Protein AF-A0A1B8G1Q6-F1 (afdb_monomer_lite)

Foldseek 3Di:
DPPDFAFDAPDWDDLVQQLNGFDWFFQQAKIWTWTDDPQWIKIFIFGQDQFPQPCLPPVPDDVQADPDDLCVCVVVQVVCCVVPVGGDCPSRGGHPPRNGFGFGDDMDIGHHPDDDAAAADDDDDQCDDPNDRHDDGDNHHHDDDDQDFWDDQFALLCCDVVNVNDRGDPDDDPVPVCVVIVVVRCVPRVVVVPDDPVVVVVVVVVVVCVQLVLAADDDDQPPVCSVPHPVVSVVPFDPPDPTGRSNVRNVVSSLSNLCSRQFAPPHAQQFLSSGDDSGSQDDVSSGCPPPPRVVVSCPCCVVSVNVVSCVNVVSND

Secondary structure (DSSP, 8-state):
-PPPP----SSPPPTTSHHHHS--EE-SSEEEEEES-TTEEEEEEEE----TTSTTT-TT--TT--SS--GGGHHHHHHHHHHHS----GGG----TT-----EEEEEEEE--S-S-----------EETTEE-----TT-S----------SB-TT--STTTTT--BPTTS-SS-HHHHHHHHHHHHHHHHHTS-HHHHHHHHHHHHHHHHTT-------SS-GGGS-HHHHHHH--TTTT--HHHHHHHHHHHHHHHHHH--TTS---BTTBT--SSSS-GGGG---TTTHHHHTTTTTGGGT-GGGGHHHHTT-

Structure (mmCIF, N/CA/C/O backbone):
data_AF-A0A1B8G1Q6-F1
#
_entry.id   AF-A0A1B8G1Q6-F1
#
loop_
_atom_site.group_PDB
_atom_site.id
_atom_site.type_symbol
_atom_site.label_atom_id
_atom_site.label_alt_id
_atom_site.label_comp_id
_atom_site.label_asym_id
_atom_site.label_entity_id
_atom_site.label_seq_id
_atom_site.pdbx_PDB_ins_code
_atom_site.Cartn_x
_atom_site.Cartn_y
_atom_site.Cartn_z
_atom_site.occupancy
_atom_site.B_iso_or_equiv
_atom_site.auth_seq_id
_atom_site.auth_comp_id
_atom_site.auth_asym_id
_atom_site.auth_atom_id
_atom_site.pdbx_PDB_model_num
ATOM 1 N N . MET A 1 1 ? -17.102 -14.959 17.646 1.00 36.09 1 MET A N 1
ATOM 2 C CA . MET A 1 1 ? -16.167 -13.935 17.143 1.00 36.09 1 MET A CA 1
ATOM 3 C C . MET A 1 1 ? -15.138 -13.711 18.225 1.00 36.09 1 MET A C 1
ATOM 5 O O . MET A 1 1 ? -15.541 -13.427 19.348 1.00 36.09 1 MET A O 1
ATOM 9 N N . VAL A 1 2 ? -13.858 -13.889 17.906 1.00 40.97 2 VAL A N 1
ATOM 10 C CA . VAL A 1 2 ? -12.765 -13.349 18.728 1.00 40.97 2 VAL A CA 1
ATOM 11 C C . VAL A 1 2 ? -12.832 -11.819 18.615 1.00 40.97 2 VAL A C 1
ATOM 13 O O . VAL A 1 2 ? -13.293 -11.304 17.592 1.00 40.97 2 VAL A O 1
ATOM 16 N N . ALA A 1 3 ? -12.450 -11.082 19.657 1.00 55.81 3 ALA A N 1
ATOM 17 C CA . ALA A 1 3 ? -12.307 -9.633 19.539 1.00 55.81 3 ALA A CA 1
ATOM 18 C C . ALA A 1 3 ? -11.104 -9.329 18.633 1.00 55.81 3 ALA A C 1
ATOM 20 O O . ALA A 1 3 ? -10.025 -9.878 18.849 1.00 55.81 3 ALA A O 1
ATOM 21 N N . GLY A 1 4 ? -11.286 -8.491 17.611 1.00 62.81 4 GLY A N 1
ATOM 22 C CA . GLY A 1 4 ? -10.193 -8.138 16.706 1.00 62.81 4 GLY A CA 1
ATOM 23 C C . GLY A 1 4 ? -9.065 -7.435 17.462 1.00 62.81 4 GLY A C 1
ATOM 24 O O . GLY A 1 4 ? -9.314 -6.425 18.121 1.00 62.81 4 GLY A O 1
ATOM 25 N N . LYS A 1 5 ? -7.837 -7.961 17.355 1.00 79.69 5 LYS A N 1
ATOM 26 C CA . LYS A 1 5 ? -6.624 -7.244 17.774 1.00 79.69 5 LYS A CA 1
ATOM 27 C C . LYS A 1 5 ? -6.487 -5.973 16.938 1.00 79.69 5 LYS A C 1
ATOM 29 O O . LYS A 1 5 ? -6.862 -5.961 15.766 1.00 79.69 5 LYS A O 1
ATOM 34 N N . GLY A 1 6 ? -5.938 -4.914 17.520 1.00 87.00 6 GLY A N 1
ATOM 35 C CA . GLY A 1 6 ? -5.776 -3.664 16.792 1.00 87.00 6 GLY A CA 1
ATOM 36 C C . GLY A 1 6 ? -5.037 -2.584 17.561 1.00 87.00 6 GLY A C 1
ATOM 37 O O . GLY A 1 6 ? -4.903 -2.627 18.786 1.00 87.00 6 GLY A O 1
ATOM 38 N N . PHE A 1 7 ? -4.583 -1.597 16.797 1.00 92.62 7 PHE A N 1
ATOM 39 C CA . PHE A 1 7 ? -4.085 -0.327 17.299 1.00 92.62 7 PHE A CA 1
ATOM 40 C C . PHE A 1 7 ? -5.218 0.700 17.354 1.00 92.62 7 PHE A C 1
ATOM 42 O O . PHE A 1 7 ? -6.130 0.683 16.526 1.00 92.62 7 PHE A O 1
ATOM 49 N N . TRP A 1 8 ? -5.145 1.599 18.329 1.00 92.75 8 TRP A N 1
ATOM 50 C CA . TRP A 1 8 ? -6.070 2.714 18.487 1.00 92.75 8 TRP A CA 1
ATOM 51 C C . TRP A 1 8 ? -5.333 3.937 19.045 1.00 92.75 8 TRP A C 1
ATOM 53 O O . TRP A 1 8 ? -4.313 3.792 19.729 1.00 92.75 8 TRP A O 1
ATOM 63 N N . SER A 1 9 ? -5.890 5.117 18.766 1.00 91.06 9 SER A N 1
ATOM 64 C CA . SER A 1 9 ? -5.432 6.415 19.272 1.00 91.06 9 SER A CA 1
ATOM 65 C C . SER A 1 9 ? -6.592 7.169 19.918 1.00 91.06 9 SER A C 1
ATOM 67 O O . SER A 1 9 ? -7.729 7.096 19.447 1.00 91.06 9 SER A O 1
ATOM 69 N N . SER A 1 10 ? -6.311 7.919 20.982 1.00 90.12 10 SER A N 1
ATOM 70 C CA . SER A 1 10 ? -7.257 8.843 21.621 1.00 90.12 10 SER A CA 1
ATOM 71 C C . SER A 1 10 ? -7.324 10.197 20.908 1.00 90.12 10 SER A C 1
ATOM 73 O O . SER A 1 10 ? -8.288 10.948 21.080 1.00 90.12 10 SER A O 1
ATOM 75 N N . THR A 1 11 ? -6.312 10.505 20.091 1.00 88.25 11 THR A N 1
ATOM 76 C CA . THR A 1 11 ? -6.167 11.768 19.360 1.00 88.25 11 THR A CA 1
ATOM 77 C C . THR A 1 11 ? -6.138 11.553 17.838 1.00 88.25 11 THR A C 1
ATOM 79 O O . THR A 1 11 ? -5.688 10.501 17.380 1.00 88.25 11 THR A O 1
ATOM 82 N N . PRO A 1 12 ? -6.631 12.510 17.024 1.00 86.62 12 PRO A N 1
ATOM 83 C CA . PRO A 1 12 ? -6.588 12.396 15.568 1.00 86.62 12 PRO A CA 1
ATOM 84 C C . PRO A 1 12 ? -5.206 12.725 14.997 1.00 86.62 12 PRO A C 1
ATOM 86 O O . PRO A 1 12 ? -4.546 13.658 15.455 1.00 86.62 12 PRO A O 1
ATOM 89 N N . ALA A 1 13 ? -4.833 12.025 13.927 1.00 88.69 13 ALA A N 1
ATOM 90 C CA . ALA A 1 13 ? -3.592 12.244 13.191 1.00 88.69 13 ALA A CA 1
ATOM 91 C C . ALA A 1 13 ? -3.469 13.655 12.586 1.00 88.69 13 ALA A C 1
ATOM 93 O O . ALA A 1 13 ? -4.450 14.257 12.125 1.00 88.69 13 ALA A O 1
ATOM 94 N N . THR A 1 14 ? -2.235 14.153 12.543 1.00 83.38 14 THR A N 1
ATOM 95 C CA . THR A 1 14 ? -1.847 15.463 12.014 1.00 83.38 14 THR A CA 1
ATOM 96 C C . THR A 1 14 ? -1.357 15.383 10.565 1.00 83.38 14 THR A C 1
ATOM 98 O O . THR A 1 14 ? -0.890 14.350 10.091 1.00 83.38 14 THR A O 1
ATOM 101 N N . PHE A 1 15 ? -1.423 16.507 9.841 1.00 81.81 15 PHE A N 1
ATOM 102 C CA . PHE A 1 15 ? -0.945 16.601 8.452 1.00 81.81 15 PHE A CA 1
ATOM 103 C C . PHE A 1 15 ? 0.582 16.444 8.335 1.00 81.81 15 PHE A C 1
ATOM 105 O O . PHE A 1 15 ? 1.098 16.085 7.285 1.00 81.81 15 PHE A O 1
ATOM 112 N N . GLN A 1 16 ? 1.314 16.738 9.407 1.00 84.94 16 GLN A N 1
ATOM 113 C CA . GLN A 1 16 ? 2.772 16.733 9.444 1.00 84.94 16 GLN A CA 1
ATOM 114 C C . GLN A 1 16 ? 3.365 15.319 9.550 1.00 84.94 16 GLN A C 1
ATOM 116 O O . GLN A 1 16 ? 4.556 15.143 9.282 1.00 84.94 16 GLN A O 1
ATOM 121 N N . HIS A 1 17 ? 2.578 14.337 9.997 1.00 85.62 17 HIS A N 1
ATOM 122 C CA . HIS A 1 17 ? 3.054 13.023 10.440 1.00 85.62 17 HIS A CA 1
ATOM 123 C C . HIS A 1 17 ? 2.137 11.875 9.968 1.00 85.62 17 HIS A C 1
ATOM 125 O O . HIS A 1 17 ? 2.030 10.851 10.640 1.00 85.62 17 HIS A O 1
ATOM 131 N N . LEU A 1 18 ? 1.479 12.014 8.812 1.00 86.12 18 LEU A N 1
ATOM 132 C CA . LEU A 1 18 ? 0.395 11.121 8.369 1.00 86.12 18 LEU A CA 1
ATOM 133 C C . LEU A 1 18 ? 0.826 9.650 8.305 1.00 86.12 18 LEU A C 1
ATOM 135 O O . LEU A 1 18 ? 0.172 8.795 8.899 1.00 86.12 18 LEU A O 1
ATOM 139 N N . ILE A 1 19 ? 1.970 9.368 7.675 1.00 87.56 19 ILE A N 1
ATOM 140 C CA . ILE A 1 19 ? 2.569 8.020 7.582 1.00 87.56 19 ILE A CA 1
ATOM 141 C C . ILE A 1 19 ? 2.910 7.405 8.963 1.00 87.56 19 ILE A C 1
ATOM 143 O O . ILE A 1 19 ? 3.129 6.201 9.062 1.00 87.56 19 ILE A O 1
ATOM 147 N N . LYS A 1 20 ? 2.947 8.203 10.042 1.00 89.44 20 LYS A N 1
ATOM 148 C CA . LYS A 1 20 ? 3.228 7.754 11.422 1.00 89.44 20 LYS A CA 1
ATOM 149 C C . LYS A 1 20 ? 1.994 7.687 12.325 1.00 89.44 20 LYS A C 1
ATOM 151 O O . LYS A 1 20 ? 2.007 6.936 13.294 1.00 89.44 20 LYS A O 1
ATOM 156 N N . GLU A 1 21 ? 0.982 8.511 12.060 1.00 91.88 21 GLU A N 1
ATOM 157 C CA . GLU A 1 21 ? -0.160 8.731 12.961 1.00 91.88 21 GLU A CA 1
ATOM 158 C C . GLU A 1 21 ? -1.492 8.199 12.409 1.00 91.88 21 GLU A C 1
ATOM 160 O O . GLU A 1 21 ? -2.431 8.000 13.179 1.00 91.88 21 GLU A O 1
ATOM 165 N N . THR A 1 22 ? -1.606 7.977 11.095 1.00 91.81 22 THR A N 1
ATOM 166 C CA . THR A 1 22 ? -2.835 7.457 10.471 1.00 91.81 22 THR A CA 1
ATOM 167 C C . THR A 1 22 ? -2.878 5.931 10.462 1.00 91.81 22 THR A C 1
ATOM 169 O O . THR A 1 22 ? -1.847 5.260 10.440 1.00 91.81 22 THR A O 1
ATOM 172 N N . TYR A 1 23 ? -4.091 5.378 10.419 1.00 92.06 23 TYR A N 1
ATOM 173 C CA . TYR A 1 23 ? -4.308 3.958 10.154 1.00 92.06 23 TYR A CA 1
ATOM 174 C C . TYR A 1 23 ? -4.618 3.761 8.664 1.00 92.06 23 TYR A C 1
ATOM 176 O O . TYR A 1 23 ? -5.717 4.120 8.229 1.00 92.06 23 TYR A O 1
ATOM 184 N N . PRO A 1 24 ? -3.666 3.250 7.861 1.00 93.06 24 PRO A N 1
ATOM 185 C CA . PRO A 1 24 ? -3.877 3.051 6.436 1.00 93.06 24 PRO A CA 1
ATOM 186 C C . PRO A 1 24 ? -4.955 1.996 6.183 1.00 93.06 24 PRO A C 1
ATOM 188 O O . PRO A 1 24 ? -5.062 1.002 6.893 1.00 93.06 24 PRO A O 1
ATOM 191 N N . THR A 1 25 ? -5.735 2.194 5.127 1.00 93.06 25 THR A N 1
ATOM 192 C CA . THR A 1 25 ? -6.688 1.204 4.616 1.00 93.06 25 THR A CA 1
ATOM 193 C C . THR A 1 25 ? -6.612 1.147 3.091 1.00 93.06 25 THR A C 1
ATOM 195 O O . THR A 1 25 ? -6.082 2.061 2.453 1.00 93.06 25 THR A O 1
ATOM 198 N N . GLY A 1 26 ? -7.105 0.073 2.479 1.00 93.44 26 GLY A N 1
ATOM 199 C CA . GLY A 1 26 ? -7.063 -0.091 1.029 1.00 93.44 26 GLY A CA 1
ATOM 200 C C . GLY A 1 26 ? -7.703 -1.381 0.529 1.00 93.44 26 GLY A C 1
ATOM 201 O O . GLY A 1 26 ? -8.011 -2.287 1.306 1.00 93.44 26 GLY A O 1
ATOM 202 N N . ASN A 1 27 ? -7.900 -1.447 -0.788 1.00 92.38 27 ASN A N 1
ATOM 203 C CA . ASN A 1 27 ? -8.468 -2.594 -1.507 1.00 92.38 27 ASN A CA 1
ATOM 204 C C . ASN A 1 27 ? -7.528 -3.122 -2.609 1.00 92.38 27 ASN A C 1
ATOM 206 O O . ASN A 1 27 ? -7.978 -3.622 -3.639 1.00 92.38 27 ASN A O 1
ATOM 210 N N . GLY A 1 28 ? -6.220 -2.928 -2.441 1.00 90.50 28 GLY A N 1
ATOM 211 C CA . GLY A 1 28 ? -5.187 -3.233 -3.427 1.00 90.50 28 GLY A CA 1
ATOM 212 C C . GLY A 1 28 ? -5.099 -2.247 -4.597 1.00 90.50 28 GLY A C 1
ATOM 213 O O . GLY A 1 28 ? -4.002 -2.022 -5.097 1.00 90.50 28 GLY A O 1
ATOM 214 N N . ARG A 1 29 ? -6.200 -1.606 -5.020 1.00 87.00 29 ARG A N 1
ATOM 215 C CA . ARG A 1 29 ? -6.198 -0.577 -6.084 1.00 87.00 29 ARG A CA 1
ATOM 216 C C . ARG A 1 29 ? -6.125 0.847 -5.542 1.00 87.00 29 ARG A C 1
ATOM 218 O O . ARG A 1 29 ? -5.292 1.629 -6.003 1.00 87.00 29 ARG A O 1
ATOM 225 N N . LEU A 1 30 ? -6.999 1.155 -4.590 1.00 88.56 30 LEU A N 1
ATOM 226 C CA . LEU A 1 30 ? -7.072 2.413 -3.856 1.00 88.56 30 LEU A CA 1
ATOM 227 C C . LEU A 1 30 ? -6.510 2.213 -2.450 1.00 88.56 30 LEU A C 1
ATOM 229 O O . LEU A 1 30 ? -6.847 1.229 -1.784 1.00 88.56 30 LEU A O 1
ATOM 233 N N . GLY A 1 31 ? -5.702 3.168 -1.998 1.00 90.94 31 GLY A N 1
ATOM 234 C CA . GLY A 1 31 ? -5.351 3.354 -0.595 1.00 90.94 31 GLY A CA 1
ATOM 235 C C . GLY A 1 31 ? -6.003 4.620 -0.037 1.00 90.94 31 GLY A C 1
ATOM 236 O O . GLY A 1 31 ? -6.274 5.576 -0.770 1.00 90.94 31 GLY A O 1
ATOM 237 N N . ALA A 1 32 ? -6.256 4.630 1.269 1.00 90.38 32 ALA A N 1
ATOM 238 C CA . ALA A 1 32 ? -6.651 5.820 2.006 1.00 90.38 32 ALA A CA 1
ATOM 239 C C . ALA A 1 32 ? -5.917 5.914 3.352 1.00 90.38 32 ALA A C 1
ATOM 241 O O . ALA A 1 32 ? -5.701 4.902 4.020 1.00 90.38 32 ALA A O 1
ATOM 242 N N . MET A 1 33 ? -5.572 7.138 3.751 1.00 91.81 33 MET A N 1
ATOM 243 C CA . MET A 1 33 ? -5.109 7.492 5.098 1.00 91.81 33 MET A CA 1
ATOM 244 C C . MET A 1 33 ? -6.049 8.576 5.665 1.00 91.81 33 MET A C 1
ATOM 246 O O . MET A 1 33 ? -5.961 9.732 5.231 1.00 91.81 33 MET A O 1
ATOM 250 N N . PRO A 1 34 ? -6.991 8.224 6.562 1.00 87.50 34 PRO A N 1
ATOM 251 C CA . PRO A 1 34 ? -7.900 9.173 7.207 1.00 87.50 34 PRO A CA 1
ATOM 252 C C . PRO A 1 34 ? -7.200 9.935 8.343 1.00 87.50 34 PRO A C 1
ATOM 254 O O . PRO A 1 34 ? -6.410 9.354 9.090 1.00 87.50 34 PRO A O 1
ATOM 257 N N . PHE A 1 35 ? -7.473 11.235 8.474 1.00 84.94 35 PHE A N 1
ATOM 258 C CA . PHE A 1 35 ? -6.850 12.123 9.459 1.00 84.94 35 PHE A CA 1
ATOM 259 C C . PHE A 1 35 ? -7.701 13.368 9.768 1.00 84.94 35 PHE A C 1
ATOM 261 O O . PHE A 1 35 ? -8.629 13.733 9.043 1.00 84.94 35 PHE A O 1
ATOM 268 N N . GLY A 1 36 ? -7.321 14.093 10.824 1.00 73.38 36 GLY A N 1
ATOM 269 C CA . GLY A 1 36 ? -8.009 15.309 11.257 1.00 73.38 36 GLY A CA 1
ATOM 270 C C . GLY A 1 36 ? -9.183 15.064 12.220 1.00 73.38 36 GLY A C 1
ATOM 271 O O . GLY A 1 36 ? -9.578 13.928 12.470 1.00 73.38 36 GLY A O 1
ATOM 272 N N . PRO A 1 37 ? -9.710 16.129 12.849 1.00 74.94 37 PRO A N 1
ATOM 273 C CA . PRO A 1 37 ? -10.635 16.003 13.970 1.00 74.94 37 PRO A CA 1
ATOM 274 C C . PRO A 1 37 ? -12.090 15.746 13.536 1.00 74.94 37 PRO A C 1
ATOM 276 O O . PRO A 1 37 ? -12.492 16.148 12.439 1.00 74.94 37 PRO A O 1
ATOM 279 N N . PRO A 1 38 ? -12.930 15.173 14.424 1.00 69.12 38 PRO A N 1
ATOM 280 C CA . PRO A 1 38 ? -14.354 14.964 14.168 1.00 69.12 38 PRO A CA 1
ATOM 281 C C . PRO A 1 38 ? -15.066 16.225 13.655 1.00 69.12 38 PRO A C 1
ATOM 283 O O . PRO A 1 38 ? -15.065 17.269 14.305 1.00 69.12 38 PRO A O 1
ATOM 286 N N . GLY A 1 39 ? -15.696 16.115 12.482 1.00 65.25 39 GLY A N 1
ATOM 287 C CA . GLY A 1 39 ? -16.389 17.219 11.804 1.00 65.25 39 GLY A CA 1
ATOM 288 C C . GLY A 1 39 ? -15.531 18.037 10.828 1.00 65.25 39 GLY A C 1
ATOM 289 O O . GLY A 1 39 ? -16.091 18.844 10.088 1.00 65.25 39 GLY A O 1
ATOM 290 N N . ALA A 1 40 ? -14.217 17.805 10.771 1.00 71.81 40 ALA A N 1
ATOM 291 C CA . ALA A 1 40 ? -13.299 18.333 9.755 1.00 71.81 40 ALA A CA 1
ATOM 292 C C . ALA A 1 40 ? -12.338 17.229 9.262 1.00 71.81 40 ALA A C 1
ATOM 294 O O . ALA A 1 40 ? -11.125 17.427 9.165 1.00 71.81 40 ALA A O 1
ATOM 295 N N . GLU A 1 41 ? -12.926 16.065 8.981 1.00 78.44 41 GLU A N 1
ATOM 296 C CA . GLU A 1 41 ? -12.292 14.832 8.505 1.00 78.44 41 GLU A CA 1
ATOM 297 C C . GLU A 1 41 ? -11.623 15.037 7.139 1.00 78.44 41 GLU A C 1
ATOM 299 O O . GLU A 1 41 ? -12.153 15.744 6.272 1.00 78.44 41 GLU A O 1
ATOM 304 N N . LYS A 1 42 ? -10.470 14.403 6.918 1.00 78.31 42 LYS A N 1
ATOM 305 C CA . LYS A 1 42 ? -9.720 14.491 5.663 1.00 78.31 42 LYS A CA 1
ATOM 306 C C . LYS A 1 42 ? -9.081 13.155 5.332 1.00 78.31 42 LYS A C 1
ATOM 308 O O . LYS A 1 42 ? -8.475 12.537 6.193 1.00 78.31 42 LYS A O 1
ATOM 313 N N . TRP A 1 43 ? -9.173 12.714 4.082 1.00 76.19 43 TRP A N 1
ATOM 314 C CA . TRP A 1 43 ? -8.533 11.472 3.638 1.00 76.19 43 TRP A CA 1
ATOM 315 C C . TRP A 1 43 ? -7.501 11.800 2.563 1.00 76.19 43 TRP A C 1
ATOM 317 O O . TRP A 1 43 ? -7.849 12.390 1.536 1.00 76.19 43 TRP A O 1
ATOM 327 N N . PHE A 1 44 ? -6.251 11.385 2.770 1.00 78.62 44 PHE A N 1
ATOM 328 C CA . PHE A 1 44 ? -5.315 11.216 1.659 1.00 78.62 44 PHE A CA 1
ATOM 329 C C . PHE A 1 44 ? -5.750 9.990 0.871 1.00 78.62 44 PHE A C 1
ATOM 331 O O . PHE A 1 44 ? -5.870 8.910 1.445 1.00 78.62 44 PHE A O 1
ATOM 338 N N . LEU A 1 45 ? -5.994 10.161 -0.424 1.00 80.19 45 LEU A N 1
ATOM 339 C CA . LEU A 1 45 ? -6.349 9.098 -1.353 1.00 80.19 45 LEU A CA 1
ATOM 340 C C . LEU A 1 45 ? -5.168 8.828 -2.278 1.00 80.19 45 LEU A C 1
ATOM 342 O O . LEU A 1 45 ? -4.563 9.753 -2.829 1.00 80.19 45 LEU A O 1
ATOM 346 N N . THR A 1 46 ? -4.873 7.554 -2.489 1.00 77.25 46 THR A N 1
ATOM 347 C CA . THR A 1 46 ? -3.822 7.087 -3.391 1.00 77.25 46 THR A CA 1
ATOM 348 C C . THR A 1 46 ? -4.393 6.089 -4.384 1.00 77.25 46 THR A C 1
ATOM 350 O O . THR A 1 46 ? -5.185 5.215 -4.029 1.00 77.25 46 THR A O 1
ATOM 353 N N . LEU A 1 47 ? -3.976 6.208 -5.643 1.00 69.50 47 LEU A N 1
ATOM 354 C CA . LEU A 1 47 ? -4.302 5.248 -6.692 1.00 69.50 47 LEU A CA 1
ATOM 355 C C . LEU A 1 47 ? -3.060 4.432 -7.037 1.00 69.50 47 LEU A C 1
ATOM 357 O O . LEU A 1 47 ? -1.940 4.935 -7.038 1.00 69.50 47 LEU A O 1
ATOM 361 N N . THR A 1 48 ? -3.262 3.175 -7.407 1.00 61.44 48 THR A N 1
ATOM 362 C CA . THR A 1 48 ? -2.307 2.412 -8.215 1.00 61.44 48 THR A CA 1
ATOM 363 C C . THR A 1 48 ? -2.098 3.093 -9.578 1.00 61.44 48 THR A C 1
ATOM 365 O O . THR A 1 48 ? -2.822 2.822 -10.533 1.00 61.44 48 THR A O 1
ATOM 368 N N . ARG A 1 49 ? -1.119 4.003 -9.669 1.00 60.12 49 ARG A N 1
ATOM 369 C CA . ARG A 1 49 ? -0.732 4.696 -10.906 1.00 60.12 49 ARG A CA 1
ATOM 370 C C . ARG A 1 49 ? 0.748 4.460 -11.200 1.00 60.12 49 ARG A C 1
ATOM 372 O O . ARG A 1 49 ? 1.585 4.676 -10.325 1.00 60.12 49 ARG A O 1
ATOM 379 N N . TYR A 1 50 ? 1.073 4.060 -12.428 1.00 51.50 50 TYR A N 1
ATOM 380 C CA . TYR A 1 50 ? 2.448 4.145 -12.924 1.00 51.50 50 TYR A CA 1
ATOM 381 C C . TYR A 1 50 ? 2.885 5.619 -13.016 1.00 51.50 50 TYR A C 1
ATOM 383 O O . TYR A 1 50 ? 2.057 6.514 -13.204 1.00 51.50 50 TYR A O 1
ATOM 391 N N . GLY A 1 51 ? 4.184 5.881 -12.851 1.00 51.00 51 GLY A N 1
ATOM 392 C CA . GLY A 1 51 ? 4.706 7.240 -12.702 1.00 51.00 51 GLY A CA 1
ATOM 393 C C . GLY A 1 51 ? 4.394 8.159 -13.888 1.00 51.00 51 GLY A C 1
ATOM 394 O O . GLY A 1 51 ? 4.467 7.755 -15.047 1.00 51.00 51 GLY A O 1
ATOM 395 N N . THR A 1 52 ? 4.089 9.429 -13.601 1.00 48.00 52 THR A N 1
ATOM 396 C CA . THR A 1 52 ? 3.558 10.425 -14.559 1.00 48.00 52 THR A CA 1
ATOM 397 C C . THR A 1 52 ? 4.565 10.946 -15.600 1.00 48.00 52 THR A C 1
ATOM 399 O O . THR A 1 52 ? 4.511 12.118 -15.970 1.00 48.00 52 THR A O 1
ATOM 402 N N . LYS A 1 53 ? 5.529 10.120 -16.018 1.00 49.31 53 LYS A N 1
ATOM 403 C CA . LYS A 1 53 ? 6.582 10.459 -16.988 1.00 49.31 53 LYS A CA 1
ATOM 404 C C . LYS A 1 53 ? 6.954 9.331 -17.969 1.00 49.31 53 LYS A C 1
ATOM 406 O O . LYS A 1 53 ? 7.782 9.566 -18.840 1.00 49.31 53 LYS A O 1
ATOM 411 N N . LEU A 1 54 ? 6.331 8.149 -17.890 1.00 52.78 54 LEU A N 1
ATOM 412 C CA . LEU A 1 54 ? 6.547 7.059 -18.861 1.00 52.78 54 LEU A CA 1
ATOM 413 C C . LEU A 1 54 ? 6.092 7.442 -20.293 1.00 52.78 54 LEU A C 1
ATOM 415 O O . LEU A 1 54 ? 5.632 8.562 -20.523 1.00 52.78 54 LEU A O 1
ATOM 419 N N . ASN A 1 55 ? 6.153 6.494 -21.244 1.00 45.25 55 ASN A N 1
ATOM 420 C CA . ASN A 1 55 ? 5.860 6.652 -22.688 1.00 45.25 55 ASN A CA 1
ATOM 421 C C . ASN A 1 55 ? 4.610 7.488 -23.046 1.00 45.25 55 ASN A C 1
ATOM 423 O O . ASN A 1 55 ? 4.555 8.091 -24.115 1.00 45.25 55 ASN A O 1
ATOM 427 N N . ILE A 1 56 ? 3.619 7.567 -22.152 1.00 53.00 56 ILE A N 1
ATOM 428 C CA . ILE A 1 56 ? 2.418 8.406 -22.301 1.00 53.00 56 ILE A CA 1
ATOM 429 C C . ILE A 1 56 ? 2.763 9.904 -22.431 1.00 53.00 56 ILE A C 1
ATOM 431 O O . ILE A 1 56 ? 2.102 10.627 -23.173 1.00 53.00 56 ILE A O 1
ATOM 435 N N . CYS A 1 57 ? 3.795 10.375 -21.725 1.00 56.44 57 CYS A N 1
ATOM 436 C CA . CYS A 1 57 ? 4.240 11.772 -21.733 1.00 56.44 57 CYS A CA 1
ATOM 437 C C . CYS A 1 57 ? 5.431 12.021 -22.674 1.00 56.44 57 CYS A C 1
ATOM 439 O O . CYS A 1 57 ? 5.617 13.146 -23.135 1.00 56.44 57 CYS A O 1
ATOM 441 N N . HIS A 1 58 ? 6.221 10.987 -22.972 1.00 67.25 58 HIS A N 1
ATOM 442 C CA . HIS A 1 58 ? 7.433 11.074 -23.788 1.00 67.25 58 HIS A CA 1
ATOM 443 C C . HIS A 1 58 ? 7.448 9.942 -24.820 1.00 67.25 58 HIS A C 1
ATOM 445 O O . HIS A 1 58 ? 7.806 8.814 -24.495 1.00 67.25 58 HIS A O 1
ATOM 451 N N . LYS A 1 59 ? 7.068 10.246 -26.069 1.00 67.44 59 LYS A N 1
ATOM 452 C CA . LYS A 1 59 ? 6.937 9.249 -27.153 1.00 67.44 59 LYS A CA 1
ATOM 453 C C . LYS A 1 59 ? 8.236 8.503 -27.470 1.00 67.44 59 LYS A C 1
ATOM 455 O O . LYS A 1 59 ? 8.180 7.367 -27.923 1.00 67.44 59 LYS A O 1
ATOM 460 N N . ASP A 1 60 ? 9.371 9.144 -27.208 1.00 72.12 60 ASP A N 1
ATOM 461 C CA . ASP A 1 60 ? 10.716 8.635 -27.485 1.00 72.12 60 ASP A CA 1
ATOM 462 C C . ASP A 1 60 ? 11.396 8.036 -26.233 1.00 72.12 60 ASP A C 1
ATOM 464 O O . ASP A 1 60 ? 12.606 7.810 -26.231 1.00 72.12 60 ASP A O 1
ATOM 468 N N . TYR A 1 61 ? 10.655 7.812 -25.136 1.00 74.06 61 TYR A N 1
ATOM 469 C CA . TYR A 1 61 ? 11.198 7.157 -23.942 1.00 74.06 61 TYR A CA 1
ATOM 470 C C . TYR A 1 61 ? 11.380 5.649 -24.181 1.00 74.06 61 TYR A C 1
ATOM 472 O O . TYR A 1 61 ? 10.549 4.963 -24.770 1.00 74.06 61 TYR A O 1
ATOM 480 N N . THR A 1 62 ? 12.517 5.133 -23.724 1.00 75.31 62 THR A N 1
ATOM 481 C CA . THR A 1 62 ? 13.019 3.784 -24.030 1.00 75.31 62 THR A CA 1
ATOM 482 C C . THR A 1 62 ? 12.997 2.853 -22.813 1.00 75.31 62 THR A C 1
ATOM 484 O O . THR A 1 62 ? 13.664 1.819 -22.810 1.00 75.31 62 THR A O 1
ATOM 487 N N . GLY A 1 63 ? 12.316 3.236 -21.726 1.00 75.62 63 GLY A N 1
ATOM 488 C CA . GLY A 1 63 ? 12.531 2.626 -20.405 1.00 75.62 63 GLY A CA 1
ATOM 489 C C . GLY A 1 63 ? 13.897 2.982 -19.796 1.00 75.62 63 GLY A C 1
ATOM 490 O O . GLY A 1 63 ? 14.427 2.215 -18.998 1.00 75.62 63 GLY A O 1
ATOM 491 N N . GLY A 1 64 ? 14.494 4.093 -20.247 1.00 80.50 64 GLY A N 1
ATOM 492 C CA . GLY A 1 64 ? 15.857 4.532 -19.924 1.00 80.50 64 GLY A CA 1
ATOM 493 C C . GLY A 1 64 ? 16.968 3.812 -20.700 1.00 80.50 64 GLY A C 1
ATOM 494 O O . GLY A 1 64 ? 18.136 4.185 -20.581 1.00 80.50 64 GLY A O 1
ATOM 495 N N . ASN A 1 65 ? 16.631 2.816 -21.531 1.00 82.38 65 ASN A N 1
ATOM 496 C CA . ASN A 1 65 ? 17.609 2.076 -22.328 1.00 82.38 65 ASN A CA 1
ATOM 497 C C . ASN A 1 65 ? 18.371 2.984 -23.322 1.00 82.38 65 ASN A C 1
ATOM 499 O O . ASN A 1 65 ? 17.766 3.884 -23.917 1.00 82.38 65 ASN A O 1
ATOM 503 N N . PRO A 1 66 ? 19.669 2.724 -23.564 1.00 84.69 66 PRO A N 1
ATOM 504 C CA . PRO A 1 66 ? 20.433 3.356 -24.639 1.00 84.69 66 PRO A CA 1
ATOM 505 C C . PRO A 1 66 ? 19.792 3.183 -26.025 1.00 84.69 66 PRO A C 1
ATOM 507 O O . PRO A 1 66 ? 19.135 2.182 -26.304 1.00 84.69 66 PRO A O 1
ATOM 510 N N . THR A 1 67 ? 20.041 4.134 -26.928 1.00 85.56 67 THR A N 1
ATOM 511 C CA . THR A 1 67 ? 19.525 4.118 -28.311 1.00 85.56 67 THR A CA 1
ATOM 512 C C . THR A 1 67 ? 20.295 3.188 -29.259 1.00 85.56 67 THR A C 1
ATOM 514 O O . THR A 1 67 ? 19.873 2.989 -30.398 1.00 85.56 67 THR A O 1
ATOM 517 N N . SER A 1 68 ? 21.401 2.593 -28.806 1.00 89.94 68 SER A N 1
ATOM 518 C CA . SER A 1 68 ? 22.192 1.591 -29.528 1.00 89.94 68 SER A CA 1
ATOM 519 C C . SER A 1 68 ? 22.706 0.499 -28.573 1.00 89.94 68 SER A C 1
ATOM 521 O O . SER A 1 68 ? 22.866 0.761 -27.379 1.00 89.94 68 SER A O 1
ATOM 523 N N . PRO A 1 69 ? 22.986 -0.730 -29.052 1.00 91.75 69 PRO A N 1
ATOM 524 C CA . PRO A 1 69 ? 23.536 -1.791 -28.206 1.00 91.75 69 PRO A CA 1
ATOM 525 C C . PRO A 1 69 ? 24.930 -1.436 -27.668 1.00 91.75 69 PRO A C 1
ATOM 527 O O . PRO A 1 69 ? 25.844 -1.173 -28.443 1.00 91.75 69 PRO A O 1
ATOM 530 N N . LEU A 1 70 ? 25.109 -1.479 -26.342 1.00 94.00 70 LEU A N 1
ATOM 531 C CA . LEU A 1 70 ? 26.381 -1.154 -25.666 1.00 94.00 70 LEU A CA 1
ATOM 532 C C . LEU A 1 70 ? 27.181 -2.409 -25.248 1.00 94.00 70 LEU A C 1
ATOM 534 O O . LEU A 1 70 ? 28.122 -2.349 -24.457 1.00 94.00 70 LEU A O 1
ATOM 538 N N . ASN A 1 71 ? 26.813 -3.584 -25.772 1.00 94.50 71 ASN A N 1
ATOM 539 C CA . ASN A 1 71 ? 27.425 -4.864 -25.402 1.00 94.50 71 ASN A CA 1
ATOM 540 C C . ASN A 1 71 ? 28.888 -5.014 -25.863 1.00 94.50 71 ASN A C 1
ATOM 542 O O . ASN A 1 71 ? 29.573 -5.923 -25.393 1.00 94.50 71 ASN A O 1
ATOM 546 N N . GLU A 1 72 ? 29.371 -4.144 -26.756 1.00 96.44 72 GLU A N 1
ATOM 547 C CA . GLU A 1 72 ? 30.766 -4.116 -27.213 1.00 96.44 72 GLU A CA 1
ATOM 548 C C . GLU A 1 72 ? 31.768 -3.752 -26.105 1.00 96.44 72 GLU A C 1
ATOM 550 O O . GLU A 1 72 ? 32.916 -4.188 -26.160 1.00 96.44 72 GLU A O 1
ATOM 555 N N . TYR A 1 73 ? 31.344 -3.035 -25.056 1.00 96.31 73 TYR A N 1
ATOM 556 C CA . TYR A 1 73 ? 32.224 -2.660 -23.941 1.00 96.31 73 TYR A CA 1
ATOM 557 C C . TYR A 1 73 ? 32.407 -3.787 -22.912 1.00 96.31 73 TYR A C 1
ATOM 559 O O . TYR A 1 73 ? 33.401 -3.809 -22.182 1.00 96.31 73 TYR A O 1
ATOM 567 N N . LEU A 1 74 ? 31.489 -4.762 -22.865 1.00 96.56 74 LEU A N 1
ATOM 568 C CA . LEU A 1 74 ? 31.485 -5.829 -21.854 1.00 96.56 74 LEU A CA 1
ATOM 569 C C . LEU A 1 74 ? 32.792 -6.647 -21.766 1.00 96.56 74 LEU A C 1
ATOM 571 O O . LEU A 1 74 ? 33.175 -6.963 -20.638 1.00 96.56 74 LEU A O 1
ATOM 575 N N . PRO A 1 75 ? 33.499 -6.997 -22.863 1.00 97.44 75 PRO A N 1
ATOM 576 C CA . PRO A 1 75 ? 34.790 -7.682 -22.780 1.00 97.44 75 PRO A CA 1
ATOM 577 C C . PRO A 1 75 ? 35.849 -6.845 -22.049 1.00 97.44 75 PRO A C 1
ATOM 579 O O . PRO A 1 75 ? 36.383 -7.299 -21.044 1.00 97.44 75 PRO A O 1
ATOM 582 N N . GLY A 1 76 ? 36.074 -5.592 -22.462 1.00 96.88 76 GLY A N 1
ATOM 583 C CA . GLY A 1 76 ? 37.091 -4.724 -21.851 1.00 96.88 76 GLY A CA 1
ATOM 584 C C . GLY A 1 76 ? 36.802 -4.373 -20.386 1.00 96.88 76 GLY A C 1
ATOM 585 O O . GLY A 1 76 ? 37.723 -4.260 -19.574 1.00 96.88 76 GLY A O 1
ATOM 586 N N . ILE A 1 77 ? 35.520 -4.266 -20.017 1.00 97.25 77 ILE A N 1
ATOM 587 C CA . ILE A 1 77 ? 35.091 -4.088 -18.622 1.00 97.25 77 ILE A CA 1
ATOM 588 C C . ILE A 1 77 ? 35.441 -5.334 -17.794 1.00 97.25 77 ILE A C 1
ATOM 590 O O . ILE A 1 77 ? 36.032 -5.210 -16.719 1.00 97.25 77 ILE A O 1
ATOM 594 N N . ARG A 1 78 ? 35.145 -6.538 -18.306 1.00 97.88 78 ARG A N 1
ATOM 595 C CA . ARG A 1 78 ? 35.493 -7.816 -17.658 1.00 97.88 78 ARG A CA 1
ATOM 596 C C . ARG A 1 78 ? 37.005 -7.997 -17.530 1.00 97.88 78 ARG A C 1
ATOM 598 O O . ARG A 1 78 ? 37.470 -8.333 -16.445 1.00 97.88 78 ARG A O 1
ATOM 605 N N . ASP A 1 79 ? 37.769 -7.698 -18.577 1.00 97.81 79 ASP A N 1
ATOM 606 C CA . ASP A 1 79 ? 39.234 -7.765 -18.553 1.00 97.81 79 ASP A CA 1
ATOM 607 C C . ASP A 1 79 ? 39.824 -6.822 -17.496 1.00 97.81 79 ASP A C 1
ATOM 609 O O . ASP A 1 79 ? 40.716 -7.217 -16.744 1.00 97.81 79 ASP A O 1
ATOM 613 N N . SER A 1 80 ? 39.288 -5.600 -17.356 1.00 97.31 80 SER A N 1
ATOM 614 C CA . SER A 1 80 ? 39.696 -4.692 -16.275 1.00 97.31 80 SER A CA 1
ATOM 615 C C . SER A 1 80 ? 39.380 -5.268 -14.891 1.00 97.31 80 SER A C 1
ATOM 617 O O . SER A 1 80 ? 40.238 -5.206 -14.010 1.00 97.31 80 SER A O 1
ATOM 619 N N . ILE A 1 81 ? 38.197 -5.864 -14.698 1.00 97.75 81 ILE A N 1
ATOM 620 C CA . ILE A 1 81 ? 37.815 -6.498 -13.425 1.00 97.75 81 ILE A CA 1
ATOM 621 C C . ILE A 1 81 ? 38.771 -7.650 -13.089 1.00 97.75 81 ILE A C 1
ATOM 623 O O . ILE A 1 81 ? 39.288 -7.695 -11.974 1.00 97.75 81 ILE A O 1
ATOM 627 N N . PHE A 1 82 ? 39.078 -8.534 -14.042 1.00 97.88 82 PHE A N 1
ATOM 628 C CA . PHE A 1 82 ? 39.991 -9.658 -13.814 1.00 97.88 82 PHE A CA 1
ATOM 629 C C . PHE A 1 82 ? 41.449 -9.227 -13.583 1.00 97.88 82 PHE A C 1
ATOM 631 O O . PHE A 1 82 ? 42.154 -9.876 -12.815 1.00 97.88 82 PHE A O 1
ATOM 638 N N . GLN A 1 83 ? 41.907 -8.132 -14.200 1.00 97.56 83 GLN A N 1
ATOM 639 C CA . GLN A 1 83 ? 43.283 -7.637 -14.046 1.00 97.56 83 GLN A CA 1
ATOM 640 C C . GLN A 1 83 ? 43.492 -6.731 -12.821 1.00 97.56 83 GLN A C 1
ATOM 642 O O . GLN A 1 83 ? 44.606 -6.658 -12.307 1.00 97.56 83 GLN A O 1
ATOM 647 N N . LYS A 1 84 ? 42.460 -5.998 -12.380 1.00 97.31 84 LYS A N 1
ATOM 648 C CA . LYS A 1 84 ? 42.583 -4.905 -11.388 1.00 97.31 84 LYS A CA 1
ATOM 649 C C . LYS A 1 84 ? 41.647 -5.041 -10.184 1.00 97.31 84 LYS A C 1
ATOM 651 O O . LYS A 1 84 ? 41.664 -4.179 -9.311 1.00 97.31 84 LYS A O 1
ATOM 656 N N . GLY A 1 85 ? 40.782 -6.055 -10.160 1.00 96.88 85 GLY A N 1
ATOM 657 C CA . GLY A 1 85 ? 39.707 -6.197 -9.172 1.00 96.88 85 GLY A CA 1
ATOM 658 C C . GLY A 1 85 ? 38.552 -5.199 -9.340 1.00 96.88 85 GLY A C 1
ATOM 659 O O . GLY A 1 85 ? 37.645 -5.183 -8.515 1.00 96.88 85 GLY A O 1
ATOM 660 N N . THR A 1 86 ? 38.571 -4.354 -10.379 1.00 95.62 86 THR A N 1
ATOM 661 C CA . THR A 1 86 ? 37.552 -3.323 -10.623 1.00 95.62 86 THR A CA 1
ATOM 662 C C . THR A 1 86 ? 37.463 -2.924 -12.101 1.00 95.62 86 THR A C 1
ATOM 664 O O . THR A 1 86 ? 38.433 -3.026 -12.863 1.00 95.62 86 THR A O 1
ATOM 667 N N . GLY A 1 87 ? 36.290 -2.452 -12.517 1.00 92.94 87 GLY A N 1
ATOM 668 C CA . GLY A 1 87 ? 36.007 -1.973 -13.866 1.00 92.94 87 GLY A CA 1
ATOM 669 C C . GLY A 1 87 ? 35.115 -0.738 -13.824 1.00 92.94 87 GLY A C 1
ATOM 670 O O . GLY A 1 87 ? 34.334 -0.565 -12.891 1.00 92.94 87 GLY A O 1
ATOM 671 N N . ASN A 1 88 ? 35.239 0.114 -14.839 1.00 94.31 88 ASN A N 1
ATOM 672 C CA . ASN A 1 88 ? 34.284 1.192 -15.063 1.00 94.31 88 ASN A CA 1
ATOM 673 C C . ASN A 1 88 ? 33.071 0.638 -15.837 1.00 94.31 88 ASN A C 1
ATOM 675 O O . ASN A 1 88 ? 33.243 -0.232 -16.687 1.00 94.31 88 ASN A O 1
ATOM 679 N N . VAL A 1 89 ? 31.868 1.123 -15.530 1.00 93.56 89 VAL A N 1
ATOM 680 C CA . VAL A 1 89 ? 30.610 0.773 -16.207 1.00 93.56 89 VAL A CA 1
ATOM 681 C C . VAL A 1 89 ? 29.892 1.988 -16.803 1.00 93.56 89 VAL A C 1
ATOM 683 O O . VAL A 1 89 ? 28.791 1.818 -17.313 1.00 93.56 89 VAL A O 1
ATOM 686 N N . ASP A 1 90 ? 30.497 3.184 -16.792 1.00 92.88 90 ASP A N 1
ATOM 687 C CA . ASP A 1 90 ? 29.924 4.421 -17.355 1.00 92.88 90 ASP A CA 1
ATOM 688 C C . ASP A 1 90 ? 29.390 4.220 -18.786 1.00 92.88 90 ASP A C 1
ATOM 690 O O . ASP A 1 90 ? 28.310 4.696 -19.125 1.00 92.88 90 ASP A O 1
ATOM 694 N N . GLN A 1 91 ? 30.100 3.439 -19.612 1.00 91.19 91 GLN A N 1
ATOM 695 C CA . GLN A 1 91 ? 29.714 3.111 -20.992 1.00 91.19 91 GLN A CA 1
ATOM 696 C C . GLN A 1 91 ? 28.530 2.130 -21.109 1.00 91.19 91 GLN A C 1
ATOM 698 O O . GLN A 1 91 ? 28.201 1.707 -22.213 1.00 91.19 91 GLN A O 1
ATOM 703 N N . LEU A 1 92 ? 27.911 1.723 -19.999 1.00 91.44 92 LEU A N 1
ATOM 704 C CA . LEU A 1 92 ? 26.704 0.890 -19.952 1.00 91.44 92 LEU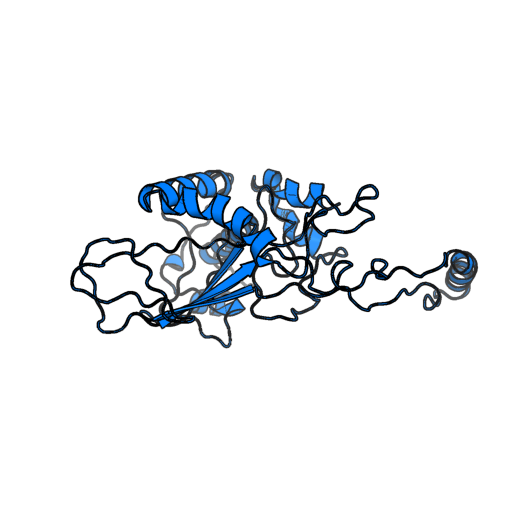 A CA 1
ATOM 705 C C . LEU A 1 92 ? 25.498 1.642 -19.361 1.00 91.44 92 LEU A C 1
ATOM 707 O O . LEU A 1 92 ? 24.395 1.094 -19.343 1.00 91.44 92 LEU A O 1
ATOM 711 N N . ILE A 1 93 ? 25.692 2.861 -18.846 1.00 87.56 93 ILE A N 1
ATOM 712 C CA . ILE A 1 93 ? 24.648 3.621 -18.151 1.00 87.56 93 ILE A CA 1
ATOM 713 C C . ILE A 1 93 ? 23.705 4.263 -19.182 1.00 87.56 93 ILE A C 1
ATOM 715 O O . ILE A 1 93 ? 24.132 4.994 -20.073 1.00 87.56 93 ILE A O 1
ATOM 719 N N . GLY A 1 94 ? 22.409 3.962 -19.060 1.00 85.19 94 GLY A N 1
ATOM 720 C CA . GLY A 1 94 ? 21.336 4.579 -19.847 1.00 85.19 94 GLY A CA 1
ATOM 721 C C . GLY A 1 94 ? 20.947 5.976 -19.344 1.00 85.19 94 GLY A C 1
ATOM 722 O O . GLY A 1 94 ? 21.620 6.557 -18.495 1.00 85.19 94 GLY A O 1
ATOM 723 N N . ASN A 1 95 ? 19.834 6.526 -19.836 1.00 82.62 95 ASN A N 1
ATOM 724 C CA . ASN A 1 95 ? 19.331 7.804 -19.325 1.00 82.62 95 ASN A CA 1
ATOM 725 C C . ASN A 1 95 ? 18.371 7.582 -18.142 1.00 82.62 95 ASN A C 1
ATOM 727 O O . ASN A 1 95 ? 17.357 6.910 -18.300 1.00 82.62 95 ASN A O 1
ATOM 731 N N . GLY A 1 96 ? 18.670 8.191 -16.989 1.00 76.19 96 GLY A N 1
ATOM 732 C CA . GLY A 1 96 ? 17.834 8.194 -15.779 1.00 76.19 96 GLY A CA 1
ATOM 733 C C . GLY A 1 96 ? 16.618 9.134 -15.814 1.00 76.19 96 GLY A C 1
ATOM 734 O O . GLY A 1 96 ? 15.864 9.192 -14.842 1.00 76.19 96 GLY A O 1
ATOM 735 N N . ASP A 1 97 ? 16.412 9.886 -16.898 1.00 79.94 97 ASP A N 1
ATOM 736 C CA . ASP A 1 97 ? 15.224 10.722 -17.078 1.00 79.94 97 ASP A CA 1
ATOM 737 C C . ASP A 1 97 ? 13.919 9.903 -17.105 1.00 79.94 97 ASP A C 1
ATOM 739 O O . ASP A 1 97 ? 13.866 8.749 -17.517 1.00 79.94 97 ASP A O 1
ATOM 743 N N . ASN A 1 98 ? 12.814 10.561 -16.747 1.00 75.19 98 ASN A N 1
ATOM 744 C CA . ASN A 1 98 ? 11.440 10.143 -17.061 1.00 75.19 98 ASN A CA 1
ATOM 745 C C . ASN A 1 98 ? 10.904 8.820 -16.461 1.00 75.19 98 ASN A C 1
ATOM 747 O O . ASN A 1 98 ? 9.731 8.509 -16.662 1.00 75.19 98 ASN A O 1
ATOM 751 N N . TYR A 1 99 ? 11.650 8.129 -15.592 1.00 73.12 99 TYR A N 1
ATOM 752 C CA . TYR A 1 99 ? 11.138 6.987 -14.804 1.00 73.12 99 TYR A CA 1
ATOM 753 C C . TYR A 1 99 ? 9.886 7.310 -13.957 1.00 73.12 99 TYR A C 1
ATOM 755 O O . TYR A 1 99 ? 9.037 6.449 -13.728 1.00 73.12 99 TYR A O 1
ATOM 763 N N . GLY A 1 100 ? 9.733 8.566 -13.522 1.00 79.69 100 GLY A N 1
ATOM 764 C CA . GLY A 1 100 ? 8.580 9.031 -12.745 1.00 79.69 100 GLY A CA 1
ATOM 765 C C . GLY A 1 100 ? 8.631 8.653 -11.257 1.00 79.69 100 GLY A C 1
ATOM 766 O O . GLY A 1 100 ? 9.673 8.278 -10.728 1.00 79.69 100 GLY A O 1
ATOM 767 N N . SER A 1 101 ? 7.495 8.809 -10.572 1.00 81.62 101 SER A N 1
ATOM 768 C CA . SER A 1 101 ? 7.294 8.478 -9.152 1.00 81.62 101 SER A CA 1
ATOM 769 C C . SER A 1 101 ? 5.870 7.978 -8.943 1.00 81.62 101 SER A C 1
ATOM 771 O O . SER A 1 101 ? 4.960 8.442 -9.630 1.00 81.62 101 SER A O 1
ATOM 773 N N . TYR A 1 102 ? 5.665 7.097 -7.966 1.00 84.62 102 TYR A N 1
ATOM 774 C CA . TYR A 1 102 ? 4.357 6.872 -7.355 1.00 84.62 102 TYR A CA 1
ATOM 775 C C . TYR A 1 102 ? 3.908 8.139 -6.606 1.00 84.62 102 TYR A C 1
ATOM 777 O O . TYR A 1 102 ? 4.753 8.897 -6.117 1.00 84.62 102 TYR A O 1
ATOM 785 N N . GLN A 1 103 ? 2.600 8.412 -6.553 1.00 80.38 103 GLN A N 1
ATOM 786 C CA . GLN A 1 103 ? 2.066 9.710 -6.115 1.00 80.38 103 GLN A CA 1
ATOM 787 C C . GLN A 1 103 ? 0.788 9.572 -5.283 1.00 80.38 103 GLN A C 1
ATOM 789 O O . GLN A 1 103 ? -0.031 8.683 -5.519 1.00 80.38 103 GLN A O 1
ATOM 794 N N . VAL A 1 104 ? 0.580 10.522 -4.367 1.00 81.31 104 VAL A N 1
ATOM 795 C CA . VAL A 1 104 ? -0.758 10.872 -3.870 1.00 81.31 104 VAL A CA 1
ATOM 796 C C . VAL A 1 104 ? -1.683 11.201 -5.050 1.00 81.31 104 VAL A C 1
ATOM 798 O O . VAL A 1 104 ? -1.276 11.889 -5.987 1.00 81.31 104 VAL A O 1
ATOM 801 N N . PHE A 1 105 ? -2.923 10.709 -5.017 1.00 78.38 105 PHE A N 1
ATOM 802 C CA . PHE A 1 105 ? -3.925 10.998 -6.046 1.00 78.38 105 PHE A CA 1
ATOM 803 C C . PHE A 1 105 ? -4.711 12.271 -5.711 1.00 78.38 105 PHE A C 1
ATOM 805 O O . PHE A 1 105 ? -4.756 13.201 -6.514 1.00 78.38 105 PHE A O 1
ATOM 812 N N . ALA A 1 106 ? -5.317 12.328 -4.522 1.00 75.56 106 ALA A N 1
ATOM 813 C CA . ALA A 1 106 ? -6.168 13.442 -4.116 1.00 75.56 106 ALA A CA 1
ATOM 814 C C . ALA A 1 106 ? -6.293 13.548 -2.592 1.00 75.56 106 ALA A C 1
ATOM 816 O O . ALA A 1 106 ? -6.161 12.558 -1.878 1.00 75.56 106 ALA A O 1
ATOM 817 N N . ASN A 1 107 ? -6.655 14.737 -2.109 1.00 74.38 107 ASN A N 1
ATOM 818 C CA . ASN A 1 107 ? -7.071 14.946 -0.724 1.00 74.38 107 ASN A CA 1
ATOM 819 C C . ASN A 1 107 ? -8.583 15.180 -0.686 1.00 74.38 107 ASN A C 1
ATOM 821 O O . ASN A 1 107 ? -9.063 16.219 -1.140 1.00 74.38 107 ASN A O 1
ATOM 825 N N . LEU A 1 108 ? -9.334 14.243 -0.109 1.00 75.56 108 LEU A N 1
ATOM 826 C CA . LEU A 1 108 ? -10.727 14.479 0.260 1.00 75.56 108 LEU A CA 1
ATOM 827 C C . LEU A 1 108 ? -10.766 15.293 1.562 1.00 75.56 108 LEU A C 1
ATOM 829 O O . LEU A 1 108 ? -9.967 15.074 2.470 1.00 75.56 108 LEU A O 1
ATOM 833 N N . SER A 1 109 ? -11.704 16.230 1.677 1.00 72.62 109 SER A N 1
ATOM 834 C CA . SER A 1 109 ? -11.999 16.944 2.924 1.00 72.62 109 SER A CA 1
ATOM 835 C C . SER A 1 109 ? -13.508 17.004 3.130 1.00 72.62 109 SER A C 1
ATOM 837 O O . SER A 1 109 ? -14.238 17.403 2.224 1.00 72.62 109 SER A O 1
ATOM 839 N N . VAL A 1 110 ? -13.974 16.614 4.316 1.00 70.44 110 VAL A N 1
ATOM 840 C CA . VAL A 1 110 ? -15.391 16.568 4.689 1.00 70.44 110 VAL A CA 1
ATOM 841 C C . VAL A 1 110 ? -15.608 17.449 5.915 1.00 70.44 110 VAL A C 1
ATOM 843 O O . VAL A 1 110 ? -15.198 17.118 7.026 1.00 70.44 110 VAL A O 1
ATOM 846 N N . VAL A 1 111 ? -16.275 18.585 5.707 1.00 64.81 111 VAL A N 1
ATOM 847 C CA . VAL A 1 111 ? -16.598 19.550 6.767 1.00 64.81 111 VAL A CA 1
ATOM 848 C C . VAL A 1 111 ? -18.080 19.445 7.115 1.00 64.81 111 VAL A C 1
ATOM 850 O O . VAL A 1 111 ? -18.940 19.647 6.260 1.00 64.81 111 VAL A O 1
ATOM 853 N N . ILE A 1 112 ? -18.382 19.141 8.378 1.00 64.31 112 ILE A N 1
ATOM 854 C CA . ILE A 1 112 ? -19.748 18.976 8.889 1.00 64.31 112 ILE A CA 1
ATOM 855 C C . ILE A 1 112 ? -20.086 20.182 9.769 1.00 64.31 112 ILE A C 1
ATOM 857 O O . ILE A 1 112 ? -19.846 20.196 10.977 1.00 64.31 112 ILE A O 1
ATOM 861 N N . ASN A 1 113 ? -20.638 21.222 9.148 1.00 53.66 113 ASN A N 1
ATOM 862 C CA . ASN A 1 113 ? -21.002 22.450 9.847 1.00 53.66 113 ASN A CA 1
ATOM 863 C C . ASN A 1 113 ? -22.172 22.227 10.822 1.00 53.66 113 ASN A C 1
ATOM 865 O O . ASN A 1 113 ? -23.203 21.675 10.452 1.00 53.66 113 ASN A O 1
ATOM 869 N N . GLY A 1 114 ? -22.059 22.760 12.043 1.00 48.69 114 GLY A N 1
ATOM 870 C CA . GLY A 1 114 ? -23.227 23.182 12.825 1.00 48.69 114 GLY A CA 1
ATOM 871 C C . GLY A 1 114 ? -23.468 22.509 14.179 1.00 48.69 114 GLY A C 1
ATOM 872 O O . GLY A 1 114 ? -23.968 23.202 15.066 1.00 48.69 114 GLY A O 1
ATOM 873 N N . LYS A 1 115 ? -23.128 21.224 14.400 1.00 39.50 115 LYS A N 1
ATOM 874 C CA . LYS A 1 115 ? -23.136 20.634 15.762 1.00 39.50 115 LYS A CA 1
ATOM 875 C C . LYS A 1 115 ? -22.481 19.257 15.913 1.00 39.50 115 LYS A C 1
ATOM 877 O O . LYS A 1 115 ? -22.328 18.498 14.968 1.00 39.50 115 LYS A O 1
ATOM 882 N N . SER A 1 116 ? -22.191 18.929 17.170 1.00 31.70 116 SER A N 1
ATOM 883 C CA . SER A 1 116 ? -21.502 17.731 17.659 1.00 31.70 116 SER A CA 1
ATOM 884 C C . SER A 1 116 ? -22.369 16.465 17.837 1.00 31.70 116 SER A C 1
ATOM 886 O O . SER A 1 116 ? -21.933 15.545 18.520 1.00 31.70 116 SER A O 1
ATOM 888 N N . MET A 1 117 ? -23.581 16.375 17.260 1.00 32.00 117 MET A N 1
ATOM 889 C CA . MET A 1 117 ? -24.356 15.114 17.188 1.00 32.00 117 MET A CA 1
ATOM 890 C C . MET A 1 117 ? -25.477 15.121 16.123 1.00 32.00 117 MET A C 1
ATOM 892 O O . MET A 1 117 ? -25.892 16.170 15.639 1.00 32.00 117 MET A O 1
ATOM 896 N N . LEU A 1 118 ? -25.970 13.921 15.781 1.00 30.78 118 LEU A N 1
ATOM 897 C CA . LEU A 1 118 ? -26.723 13.564 14.558 1.00 30.78 118 LEU A CA 1
ATOM 898 C C . LEU A 1 118 ? -28.211 13.166 14.818 1.00 30.78 118 LEU A C 1
ATOM 900 O O . LEU A 1 118 ? -28.508 12.729 15.926 1.00 30.78 118 LEU A O 1
ATOM 904 N N . HIS A 1 119 ? -29.119 13.188 13.813 1.00 28.22 119 HIS A N 1
ATOM 905 C CA . HIS A 1 119 ? -30.455 12.489 13.700 1.00 28.22 119 HIS A CA 1
ATOM 906 C C . HIS A 1 119 ? -30.723 12.071 12.210 1.00 28.22 119 HIS A C 1
ATOM 908 O O . HIS A 1 119 ? -29.826 12.365 11.455 1.00 28.22 119 HIS A O 1
ATOM 914 N N . ARG A 1 120 ? -31.740 11.279 11.739 1.00 29.70 120 ARG A N 1
ATOM 915 C CA . ARG A 1 120 ? -31.677 10.484 10.433 1.00 29.70 120 ARG A CA 1
ATOM 916 C C . ARG A 1 120 ? -32.765 10.705 9.332 1.00 29.70 120 ARG A C 1
ATOM 918 O O . ARG A 1 120 ? -33.907 10.993 9.671 1.00 29.70 120 ARG A O 1
ATOM 925 N N . GLY A 1 121 ? -32.403 10.460 8.052 1.00 28.64 121 GLY A N 1
ATOM 926 C CA . GLY A 1 121 ? -33.161 10.665 6.785 1.00 28.64 121 GLY A CA 1
ATOM 927 C C . GLY A 1 121 ? -32.267 10.464 5.525 1.00 28.64 121 GLY A C 1
ATOM 928 O O . GLY A 1 121 ? -31.087 10.149 5.695 1.00 28.64 121 GLY A O 1
ATOM 929 N N . ALA A 1 122 ? -32.806 10.550 4.288 1.00 35.16 122 ALA A N 1
ATOM 930 C CA . ALA A 1 122 ? -32.067 10.257 3.035 1.00 35.16 122 ALA A CA 1
ATOM 931 C C . ALA A 1 122 ? -32.669 10.880 1.743 1.00 35.16 122 ALA A C 1
ATOM 933 O O . ALA A 1 122 ? -33.844 10.666 1.451 1.00 35.16 122 ALA A O 1
ATOM 934 N N . HIS A 1 123 ? -31.845 11.555 0.922 1.00 34.41 123 HIS A N 1
ATOM 935 C CA . HIS A 1 123 ? -32.186 12.028 -0.435 1.00 34.41 123 HIS A CA 1
ATOM 936 C C . HIS A 1 123 ? -30.952 12.104 -1.354 1.00 34.41 123 HIS A C 1
ATOM 938 O O . HIS A 1 123 ? -29.929 12.666 -0.968 1.00 34.41 123 HIS A O 1
ATOM 944 N N . THR A 1 124 ? -31.073 11.652 -2.606 1.00 36.56 124 THR A N 1
ATOM 945 C CA . THR A 1 124 ? -30.103 11.925 -3.680 1.00 36.56 124 THR A CA 1
ATOM 946 C C . THR A 1 124 ? -30.354 13.308 -4.286 1.00 36.56 124 THR A C 1
ATOM 948 O O . THR A 1 124 ? -31.201 13.488 -5.158 1.00 36.56 124 THR A O 1
ATOM 951 N N . ARG A 1 125 ? -29.607 14.313 -3.819 1.00 40.81 125 ARG A N 1
ATOM 952 C CA . ARG A 1 125 ? -29.488 15.630 -4.468 1.00 40.81 125 ARG A CA 1
ATOM 953 C C . ARG A 1 125 ? -28.025 15.887 -4.839 1.00 40.81 125 ARG A C 1
ATOM 955 O O . ARG A 1 125 ? -27.153 15.421 -4.107 1.00 40.81 125 ARG A O 1
ATOM 962 N N . PRO A 1 126 ? -27.733 16.650 -5.909 1.00 39.31 126 PRO A N 1
ATOM 963 C CA . PRO A 1 126 ? -26.386 17.159 -6.133 1.00 39.31 126 PRO A CA 1
ATOM 964 C C . PRO A 1 126 ? -26.014 18.094 -4.973 1.00 39.31 126 PRO A C 1
ATOM 966 O O . PRO A 1 126 ? -26.569 19.180 -4.833 1.00 39.31 126 PRO A O 1
ATOM 969 N N . MET A 1 127 ? -25.102 17.636 -4.115 1.00 49.00 127 MET A N 1
ATOM 970 C CA . MET A 1 127 ? -24.584 18.386 -2.961 1.00 49.00 127 MET A CA 1
ATOM 971 C C . MET A 1 127 ? -23.313 19.186 -3.304 1.00 49.00 127 MET A C 1
ATOM 973 O O . MET A 1 127 ? -22.707 19.791 -2.425 1.00 49.00 127 MET A O 1
ATOM 977 N N . CYS A 1 128 ? -22.889 19.189 -4.569 1.00 41.75 128 CYS A N 1
ATOM 978 C CA . CYS A 1 128 ? -21.677 19.868 -5.017 1.00 41.75 128 CYS A CA 1
ATOM 979 C C . CYS A 1 128 ? -21.951 21.346 -5.330 1.00 41.75 128 CYS A C 1
ATOM 981 O O . CYS A 1 128 ? -22.820 21.659 -6.143 1.00 41.75 128 CYS A O 1
ATOM 983 N N . SER A 1 129 ? -21.172 22.244 -4.727 1.00 42.53 129 SER A N 1
ATOM 984 C CA . SER A 1 129 ? -21.124 23.670 -5.064 1.00 42.53 129 SER A CA 1
ATOM 985 C C . SER A 1 129 ? -19.677 24.044 -5.379 1.00 42.53 129 SER A C 1
ATOM 987 O O . SER A 1 129 ? -18.822 24.069 -4.490 1.00 42.53 129 SER A O 1
ATOM 989 N N . GLY A 1 130 ? -19.375 24.242 -6.665 1.00 56.03 130 GLY A N 1
ATOM 990 C CA . GLY A 1 130 ? -17.992 24.248 -7.146 1.00 56.03 130 GLY A CA 1
ATOM 991 C C . GLY A 1 130 ? -17.298 22.917 -6.830 1.00 56.03 130 GLY A C 1
ATOM 992 O O . GLY A 1 130 ? -17.865 21.849 -7.054 1.00 56.03 130 GLY A O 1
ATOM 993 N N . SER A 1 131 ? -16.092 22.983 -6.265 1.00 51.53 131 SER A N 1
ATOM 994 C CA . SER A 1 131 ? -15.314 21.823 -5.806 1.00 51.53 131 SER A CA 1
ATOM 995 C C . SER A 1 131 ? -15.728 21.271 -4.430 1.00 51.53 131 SER A C 1
ATOM 997 O O . SER A 1 131 ? -15.139 20.295 -3.969 1.00 51.53 131 SER A O 1
ATOM 999 N N . SER A 1 132 ? -16.725 21.863 -3.760 1.00 47.22 132 SER A N 1
ATOM 1000 C CA . SER A 1 132 ? -17.106 21.506 -2.386 1.00 47.22 132 SER A CA 1
ATOM 1001 C C . SER A 1 132 ? -18.346 20.614 -2.329 1.00 47.22 132 SER A C 1
ATOM 1003 O O . SER A 1 132 ? -19.422 21.017 -2.774 1.00 47.22 132 SER A O 1
ATOM 1005 N N . LEU A 1 133 ? -18.228 19.444 -1.694 1.00 56.22 133 LEU A N 1
ATOM 1006 C CA . LEU A 1 133 ? -19.370 18.621 -1.285 1.00 56.22 133 LEU A CA 1
ATOM 1007 C C . LEU A 1 133 ? -19.978 19.188 0.010 1.00 56.22 133 LEU A C 1
ATOM 1009 O O . LEU A 1 133 ? -19.423 19.022 1.094 1.00 56.22 133 LEU A O 1
ATOM 1013 N N . VAL A 1 134 ? -21.127 19.852 -0.098 1.00 55.66 134 VAL A N 1
ATOM 1014 C CA . VAL A 1 134 ? -21.845 20.464 1.027 1.00 55.66 134 VAL A CA 1
ATOM 1015 C C . VAL A 1 134 ? -22.978 19.537 1.461 1.00 55.66 134 VAL A C 1
ATOM 1017 O O . VAL A 1 134 ? -24.073 19.572 0.901 1.00 55.66 134 VAL A O 1
ATOM 1020 N N . ILE A 1 135 ? -22.728 18.712 2.481 1.00 60.31 135 ILE A N 1
ATOM 1021 C CA . ILE A 1 135 ? -23.779 17.917 3.129 1.00 60.31 135 ILE A CA 1
ATOM 1022 C C . ILE A 1 135 ? -24.570 18.858 4.057 1.00 60.31 135 ILE A C 1
ATOM 1024 O O . ILE A 1 135 ? -24.004 19.339 5.042 1.00 60.31 135 ILE A O 1
ATOM 1028 N N . PRO A 1 136 ? -25.852 19.166 3.777 1.00 54.03 136 PRO A N 1
ATOM 1029 C CA . PRO A 1 136 ? -26.630 20.059 4.624 1.00 54.03 136 PRO A CA 1
ATOM 1030 C C . PRO A 1 136 ? -26.934 19.378 5.961 1.00 54.03 136 PRO A C 1
ATOM 1032 O O . PRO A 1 136 ? -27.502 18.289 6.004 1.00 54.03 136 PRO A O 1
ATOM 1035 N N . SER A 1 137 ? -26.582 20.034 7.065 1.00 55.44 137 SER A N 1
ATOM 1036 C CA . SER A 1 137 ? -26.917 19.565 8.406 1.00 55.44 137 SER A CA 1
ATOM 1037 C C . SER A 1 137 ? -28.396 19.821 8.705 1.00 55.44 137 SER A C 1
ATOM 1039 O O . SER A 1 137 ? -28.801 20.961 8.946 1.00 55.44 137 SER A O 1
ATOM 1041 N N . ASP A 1 138 ? -29.197 18.764 8.735 1.00 61.78 138 ASP A N 1
ATOM 1042 C CA . ASP A 1 138 ? -30.559 18.783 9.256 1.00 61.78 138 ASP A CA 1
ATOM 1043 C C . ASP A 1 138 ? -30.685 17.895 10.504 1.00 61.78 138 ASP A C 1
ATOM 1045 O O . ASP A 1 138 ? -29.801 17.110 10.855 1.00 61.78 138 ASP A O 1
ATOM 1049 N N . SER A 1 139 ? -31.827 17.965 11.187 1.00 58.59 139 SER A N 1
ATOM 1050 C CA . SER A 1 139 ? -32.166 17.016 12.254 1.00 58.59 139 SER A CA 1
ATOM 1051 C C . SER A 1 139 ? -32.532 15.622 11.705 1.00 58.59 139 SER A C 1
ATOM 1053 O O . SER A 1 139 ? -33.247 14.872 12.371 1.00 58.59 139 SER A O 1
ATOM 1055 N N . LYS A 1 140 ? -32.079 15.272 10.487 1.00 59.81 140 LYS A N 1
ATOM 1056 C CA . LYS A 1 140 ? -32.450 14.076 9.719 1.00 59.81 140 LYS A CA 1
ATOM 1057 C C . LYS A 1 140 ? -31.351 13.587 8.732 1.00 59.81 140 LYS A C 1
ATOM 1059 O O . LYS A 1 140 ? -31.685 13.066 7.678 1.00 59.81 140 LYS A O 1
ATOM 1064 N N . THR A 1 141 ? -30.063 13.582 9.101 1.00 63.59 141 THR A N 1
ATOM 1065 C CA . THR A 1 141 ? -28.986 12.805 8.427 1.00 63.59 141 THR A CA 1
ATOM 1066 C C . THR A 1 141 ? -27.966 12.173 9.423 1.00 63.59 141 THR A C 1
ATOM 1068 O O . THR A 1 141 ? -27.047 12.849 9.873 1.00 63.59 141 THR A O 1
ATOM 1071 N N . ARG A 1 142 ? -28.100 10.876 9.820 1.00 68.38 142 ARG A N 1
ATOM 1072 C CA . ARG A 1 142 ? -27.185 10.213 10.815 1.00 68.38 142 ARG A CA 1
ATOM 1073 C C . ARG A 1 142 ? -25.960 9.565 10.189 1.00 68.38 142 ARG A C 1
ATOM 1075 O O . ARG A 1 142 ? -25.007 9.251 10.887 1.00 68.38 142 ARG A O 1
ATOM 1082 N N . THR A 1 143 ? -26.055 9.256 8.910 1.00 73.06 143 THR A N 1
ATOM 1083 C CA . THR A 1 143 ? -25.107 8.428 8.174 1.00 73.06 143 THR A CA 1
ATOM 1084 C C . THR A 1 143 ? -25.198 8.874 6.730 1.00 73.06 143 THR A C 1
ATOM 1086 O O . THR A 1 143 ? -26.273 8.753 6.140 1.00 73.06 143 THR A O 1
ATOM 1089 N N . PHE A 1 144 ? -24.100 9.357 6.172 1.00 75.19 144 PHE A N 1
ATOM 1090 C CA . PHE A 1 144 ? -23.920 9.423 4.730 1.00 75.19 144 PHE A CA 1
ATOM 1091 C C . PHE A 1 144 ? -22.959 8.302 4.322 1.00 75.19 144 PHE A C 1
ATOM 1093 O O . PHE A 1 144 ? -22.234 7.754 5.154 1.00 75.19 144 PHE A O 1
ATOM 1100 N N . THR A 1 145 ? -22.970 7.936 3.047 1.00 81.00 145 THR A N 1
ATOM 1101 C CA . THR A 1 145 ? -22.039 6.957 2.484 1.00 81.00 145 THR A CA 1
ATOM 1102 C C . THR A 1 145 ? -21.520 7.547 1.191 1.00 81.00 145 THR A C 1
ATOM 1104 O O . THR A 1 145 ? -22.302 7.810 0.280 1.00 81.00 145 THR A O 1
ATOM 1107 N N . LEU A 1 146 ? -20.216 7.803 1.136 1.00 80.88 146 LEU A N 1
ATOM 1108 C CA . LEU A 1 146 ? -19.554 8.277 -0.068 1.00 80.88 146 LEU A CA 1
ATOM 1109 C C . LEU A 1 146 ? -19.000 7.065 -0.818 1.00 80.88 146 LEU A C 1
ATOM 1111 O O . LEU A 1 146 ? -18.212 6.302 -0.266 1.00 80.88 146 LEU A O 1
ATOM 1115 N N . VAL A 1 147 ? -19.416 6.893 -2.070 1.00 83.81 147 VAL A N 1
ATOM 1116 C CA . VAL A 1 147 ? -18.790 5.939 -2.987 1.00 83.81 147 VAL A CA 1
ATOM 1117 C C . VAL A 1 147 ? -17.732 6.703 -3.767 1.00 83.81 147 VAL A C 1
ATOM 1119 O O . VAL A 1 147 ? -18.063 7.554 -4.589 1.00 83.81 147 VAL A O 1
ATOM 1122 N N . ILE A 1 148 ? -16.466 6.410 -3.482 1.00 81.88 148 ILE A N 1
ATOM 1123 C CA . ILE A 1 148 ? -15.322 6.923 -4.234 1.00 81.88 148 ILE A CA 1
ATOM 1124 C C . ILE A 1 148 ? -14.917 5.842 -5.233 1.00 81.88 148 ILE A C 1
ATOM 1126 O O . ILE A 1 148 ? -14.788 4.672 -4.872 1.00 81.88 148 ILE A O 1
ATOM 1130 N N . GLY A 1 149 ? -14.712 6.236 -6.481 1.00 81.38 149 GLY A N 1
ATOM 1131 C CA . GLY A 1 149 ? -14.072 5.413 -7.493 1.00 81.38 149 GLY A CA 1
ATOM 1132 C C . GLY A 1 149 ? -13.203 6.295 -8.367 1.00 81.38 149 GLY A C 1
ATOM 1133 O O . GLY A 1 149 ? -13.473 7.485 -8.522 1.00 81.38 149 GLY A O 1
ATOM 1134 N N . ASP A 1 150 ? -12.155 5.694 -8.901 1.00 77.00 150 ASP A N 1
ATOM 1135 C CA . ASP A 1 150 ? -11.144 6.348 -9.713 1.00 77.00 150 ASP A CA 1
ATOM 1136 C C . ASP A 1 150 ? -10.618 5.334 -10.738 1.00 77.00 150 ASP A C 1
ATOM 1138 O O . ASP A 1 150 ? -10.796 4.120 -10.578 1.00 77.00 150 ASP A O 1
ATOM 1142 N N . ALA A 1 151 ? -10.022 5.827 -11.814 1.00 78.94 151 ALA A N 1
ATOM 1143 C CA . ALA A 1 151 ? -9.478 5.023 -12.895 1.00 78.94 151 ALA A CA 1
ATOM 1144 C C . ALA A 1 151 ? -8.225 5.696 -13.452 1.00 78.94 151 ALA A C 1
ATOM 1146 O O . ALA A 1 151 ? -7.968 6.875 -13.223 1.00 78.94 151 ALA A O 1
ATOM 1147 N N . THR A 1 152 ? -7.435 4.957 -14.223 1.00 77.06 152 THR A N 1
ATOM 1148 C CA . THR A 1 152 ? -6.244 5.523 -14.847 1.00 77.06 152 THR A CA 1
ATOM 1149 C C . THR A 1 152 ? -6.139 5.115 -16.302 1.00 77.06 152 THR A C 1
ATOM 1151 O O . THR A 1 152 ? -6.644 4.071 -16.701 1.00 77.06 152 THR A O 1
ATOM 1154 N N . ASN A 1 153 ? -5.492 5.954 -17.107 1.00 73.25 153 ASN A N 1
ATOM 1155 C CA . ASN A 1 153 ? -5.358 5.776 -18.552 1.00 73.25 153 ASN A CA 1
ATOM 1156 C C . ASN A 1 153 ? -4.243 4.778 -18.928 1.00 73.25 153 ASN A C 1
ATOM 1158 O O . ASN A 1 153 ? -3.626 4.909 -19.987 1.00 73.25 153 ASN A O 1
ATOM 1162 N N . TYR A 1 154 ? -3.985 3.813 -18.040 1.00 74.69 154 TYR A N 1
ATOM 1163 C CA . TYR A 1 154 ? -2.950 2.796 -18.164 1.00 74.69 154 TYR A CA 1
ATOM 1164 C C . TYR A 1 154 ? -3.569 1.396 -18.101 1.00 74.69 154 TYR A C 1
ATOM 1166 O O . TYR A 1 154 ? -4.445 1.154 -17.270 1.00 74.69 154 TYR A O 1
ATOM 1174 N N . ASP A 1 155 ? -3.058 0.474 -18.912 1.00 76.50 155 ASP A N 1
ATOM 1175 C CA . ASP A 1 155 ? -3.279 -0.965 -18.764 1.00 76.50 155 ASP A CA 1
ATOM 1176 C C . ASP A 1 155 ? -1.981 -1.620 -18.269 1.00 76.50 155 ASP A C 1
ATOM 1178 O O . ASP A 1 155 ? -0.923 -1.463 -18.876 1.00 76.50 155 ASP A O 1
ATOM 1182 N N . GLN A 1 156 ? -2.058 -2.353 -17.156 1.00 72.81 156 GLN A N 1
ATOM 1183 C CA . GLN A 1 156 ? -0.917 -3.074 -16.588 1.00 72.81 156 GLN A CA 1
ATOM 1184 C C . GLN A 1 156 ? -0.457 -4.259 -17.449 1.00 72.81 156 GLN A C 1
ATOM 1186 O O . GLN A 1 156 ? 0.690 -4.674 -17.333 1.00 72.81 156 GLN A O 1
ATOM 1191 N N . LEU A 1 157 ? -1.323 -4.783 -18.323 1.00 76.25 157 LEU A N 1
ATOM 1192 C CA . LEU A 1 157 ? -1.007 -5.893 -19.226 1.00 76.25 157 LEU A CA 1
ATOM 1193 C C . LEU A 1 157 ? -0.359 -5.425 -20.542 1.00 76.25 157 LEU A C 1
ATOM 1195 O O . LEU A 1 157 ? 0.185 -6.244 -21.278 1.00 76.25 157 LEU A O 1
ATOM 1199 N N . ALA A 1 158 ? -0.357 -4.117 -20.822 1.00 76.81 158 ALA A N 1
ATOM 1200 C CA . ALA A 1 158 ? 0.217 -3.518 -22.032 1.00 76.81 158 ALA A CA 1
ATOM 1201 C C . ALA A 1 158 ? 1.746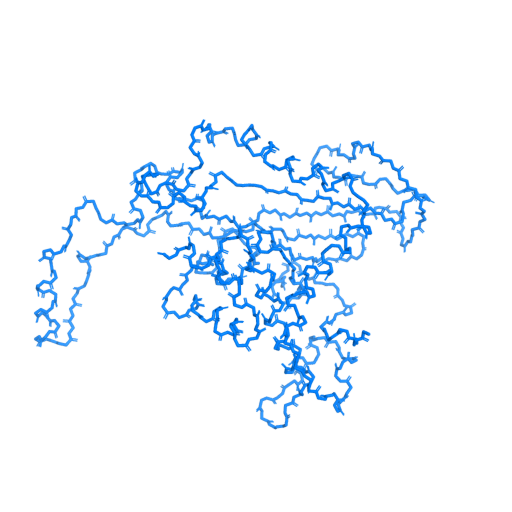 -3.272 -21.951 1.00 76.81 158 ALA A C 1
ATOM 1203 O O . ALA A 1 158 ? 2.329 -2.562 -22.770 1.00 76.81 158 ALA A O 1
ATOM 1204 N N . GLY A 1 159 ? 2.434 -3.897 -20.992 1.00 72.06 159 GLY A N 1
ATOM 1205 C CA . GLY A 1 159 ? 3.900 -3.905 -20.882 1.00 72.06 159 GLY A CA 1
ATOM 1206 C C . GLY A 1 159 ? 4.613 -4.842 -21.869 1.00 72.06 159 GLY A C 1
ATOM 1207 O O . GLY A 1 159 ? 5.709 -5.304 -21.571 1.00 72.06 159 GLY A O 1
ATOM 1208 N N . ASN A 1 160 ? 3.991 -5.173 -23.006 1.00 75.38 160 ASN A N 1
ATOM 1209 C CA . ASN A 1 160 ? 4.407 -6.241 -23.924 1.00 75.38 160 ASN A CA 1
ATOM 1210 C C . ASN A 1 160 ? 4.727 -5.735 -25.344 1.00 75.38 160 ASN A C 1
ATOM 1212 O O . ASN A 1 160 ? 4.489 -4.574 -25.686 1.00 75.38 160 ASN A O 1
ATOM 1216 N N . ALA A 1 161 ? 5.273 -6.618 -26.184 1.00 78.56 161 ALA A N 1
ATOM 1217 C CA . ALA A 1 161 ? 5.703 -6.276 -27.539 1.00 78.56 161 ALA A CA 1
ATOM 1218 C C . ALA A 1 161 ? 4.526 -5.900 -28.458 1.00 78.56 161 ALA A C 1
ATOM 1220 O O . ALA A 1 161 ? 4.649 -4.976 -29.261 1.00 78.56 161 ALA A O 1
ATOM 1221 N N . GLU A 1 162 ? 3.372 -6.554 -28.304 1.00 82.44 162 GLU A N 1
ATOM 1222 C CA . GLU A 1 162 ? 2.133 -6.257 -29.031 1.00 82.44 162 GLU A CA 1
ATOM 1223 C C . GLU A 1 162 ? 1.660 -4.815 -28.791 1.00 82.44 162 GLU A C 1
ATOM 1225 O O . GLU A 1 162 ? 1.178 -4.150 -29.707 1.00 82.44 162 GLU A O 1
ATOM 1230 N N . SER A 1 163 ? 1.864 -4.307 -27.574 1.00 75.19 163 SER A N 1
ATOM 1231 C CA . SER A 1 163 ? 1.521 -2.942 -27.157 1.00 75.19 163 SER A CA 1
ATOM 1232 C C . SER A 1 163 ? 2.679 -1.949 -27.334 1.00 75.19 163 SER A C 1
ATOM 1234 O O . SER A 1 163 ? 2.620 -0.830 -26.824 1.00 75.19 163 SER A O 1
ATOM 1236 N N . SER A 1 164 ? 3.758 -2.332 -28.032 1.00 74.62 164 SER A N 1
ATOM 1237 C CA . SER A 1 164 ? 4.999 -1.541 -28.165 1.00 74.62 164 SER A CA 1
ATOM 1238 C C . SER A 1 164 ? 5.612 -1.110 -26.818 1.00 74.62 164 SER A C 1
ATOM 1240 O O . SER A 1 164 ? 6.178 -0.023 -26.710 1.00 74.62 164 SER A O 1
ATOM 1242 N N . PHE A 1 165 ? 5.458 -1.934 -25.775 1.00 71.94 165 PHE A N 1
ATOM 1243 C CA . PHE A 1 165 ? 5.820 -1.647 -24.378 1.00 71.94 165 PHE A CA 1
ATOM 1244 C C . PHE A 1 165 ? 5.200 -0.344 -23.830 1.00 71.94 165 PHE A C 1
ATOM 1246 O O . PHE A 1 165 ? 5.724 0.287 -22.908 1.00 71.94 165 PHE A O 1
ATOM 1253 N N . SER A 1 166 ? 4.073 0.084 -24.404 1.00 70.69 166 SER A N 1
ATOM 1254 C CA . SER A 1 166 ? 3.326 1.255 -23.968 1.00 70.69 166 SER A CA 1
ATOM 1255 C C . SER A 1 166 ? 2.179 0.839 -23.059 1.00 70.69 166 SER A C 1
ATOM 1257 O O . SER A 1 166 ? 1.129 0.408 -23.523 1.00 70.69 166 SER A O 1
ATOM 1259 N N . PHE A 1 167 ? 2.334 1.093 -21.761 1.00 73.62 167 PHE A N 1
ATOM 1260 C CA . PHE A 1 167 ? 1.276 0.920 -20.762 1.00 73.62 167 PHE A CA 1
ATOM 1261 C C . PHE A 1 167 ? 0.042 1.824 -20.981 1.00 73.62 167 PHE A C 1
ATOM 1263 O O . PHE A 1 167 ? -0.843 1.824 -20.136 1.00 73.62 167 PHE A O 1
ATOM 1270 N N . ALA A 1 168 ? -0.042 2.627 -22.049 1.00 72.44 168 ALA A N 1
ATOM 1271 C CA . ALA A 1 168 ? -1.206 3.465 -22.346 1.00 72.44 168 ALA A CA 1
ATOM 1272 C C . ALA A 1 168 ? -2.390 2.638 -22.870 1.00 72.44 168 ALA A C 1
ATOM 1274 O O . ALA A 1 168 ? -2.217 1.805 -23.757 1.00 72.44 168 ALA A O 1
ATOM 1275 N N . ILE A 1 169 ? -3.611 2.941 -22.414 1.00 72.75 169 ILE A N 1
ATOM 1276 C CA . ILE A 1 169 ? -4.823 2.374 -23.030 1.00 72.75 169 ILE A CA 1
ATOM 1277 C C . ILE A 1 169 ? -4.907 2.852 -24.488 1.00 72.75 169 ILE A C 1
ATOM 1279 O O . ILE A 1 169 ? -4.944 4.053 -24.763 1.00 72.75 169 ILE A O 1
ATOM 1283 N N . THR A 1 170 ? -4.925 1.908 -25.428 1.00 67.94 170 THR A N 1
ATOM 1284 C CA . THR A 1 170 ? -4.913 2.184 -26.870 1.00 67.94 170 THR A CA 1
ATOM 1285 C C . THR A 1 170 ? -6.295 2.589 -27.394 1.00 67.94 170 THR A C 1
ATOM 1287 O O . THR A 1 170 ? -7.328 2.209 -26.848 1.00 67.94 170 THR A O 1
ATOM 1290 N N . GLY A 1 171 ? -6.327 3.378 -28.474 1.00 65.31 171 GLY A N 1
ATOM 1291 C CA . GLY A 1 171 ? -7.570 3.759 -29.165 1.00 65.31 171 GLY A CA 1
ATOM 1292 C C . GLY A 1 171 ? -8.332 4.965 -28.594 1.00 65.31 171 GLY A C 1
ATOM 1293 O O . GLY A 1 171 ? -9.387 5.298 -29.129 1.00 65.31 171 GLY A O 1
ATOM 1294 N N . TYR A 1 172 ? -7.806 5.644 -27.569 1.00 63.81 172 TYR A N 1
ATOM 1295 C CA . TYR A 1 172 ? -8.431 6.820 -26.948 1.00 63.81 172 TYR A CA 1
ATOM 1296 C C . TYR A 1 172 ? -7.524 8.055 -26.977 1.00 63.81 172 TYR A C 1
ATOM 1298 O O . TYR A 1 172 ? -6.298 7.945 -26.977 1.00 63.81 172 TYR A O 1
ATOM 1306 N N . ASP A 1 173 ? -8.139 9.239 -26.965 1.00 64.81 173 ASP A N 1
ATOM 1307 C CA . ASP A 1 173 ? -7.431 10.508 -26.809 1.00 64.81 173 ASP A CA 1
ATOM 1308 C C . ASP A 1 173 ? -6.959 10.666 -25.354 1.00 64.81 173 ASP A C 1
ATOM 1310 O O . ASP A 1 173 ? -7.764 10.739 -24.425 1.00 64.81 173 ASP A O 1
ATOM 1314 N N . THR A 1 174 ? -5.644 10.710 -25.140 1.00 63.28 174 THR A N 1
ATOM 1315 C CA . THR A 1 174 ? -5.052 10.885 -23.806 1.00 63.28 174 THR A CA 1
ATOM 1316 C C . THR A 1 174 ? -5.106 12.331 -23.302 1.00 63.28 174 THR A C 1
ATOM 1318 O O . THR A 1 174 ? -4.754 12.575 -22.147 1.00 63.28 174 THR A O 1
ATOM 1321 N N . THR A 1 175 ? -5.560 13.286 -24.124 1.00 64.50 175 THR A N 1
ATOM 1322 C CA . THR A 1 175 ? -5.772 14.686 -23.730 1.00 64.50 175 THR A CA 1
ATOM 1323 C C . THR A 1 175 ? -7.159 14.928 -23.122 1.00 64.50 175 THR A C 1
ATOM 1325 O O . THR A 1 175 ? -7.262 15.712 -22.178 1.00 64.50 175 THR A O 1
ATOM 1328 N N . ASP A 1 176 ? -8.195 14.185 -23.541 1.00 68.12 176 ASP A N 1
ATOM 1329 C CA . ASP A 1 176 ? -9.490 14.113 -22.843 1.00 68.12 176 ASP A CA 1
ATOM 1330 C C . ASP A 1 176 ? -9.588 12.847 -21.978 1.00 68.12 176 ASP A C 1
ATOM 1332 O O . ASP A 1 176 ? -10.233 11.843 -22.299 1.00 68.12 176 ASP A O 1
ATOM 1336 N N . THR A 1 177 ? -8.969 12.928 -20.802 1.00 67.38 177 THR A N 1
ATOM 1337 C CA . THR A 1 177 ? -9.070 11.869 -19.794 1.00 67.38 177 THR A CA 1
ATOM 1338 C C . THR A 1 177 ? -10.469 11.741 -19.179 1.00 67.38 177 THR A C 1
ATOM 1340 O O . THR A 1 177 ? -10.749 10.711 -18.569 1.00 67.38 177 THR A O 1
ATOM 1343 N N . HIS A 1 178 ? -11.379 12.712 -19.346 1.00 70.12 178 HIS A N 1
ATOM 1344 C CA . HIS A 1 178 ? -12.734 12.610 -18.797 1.00 70.12 178 HIS A CA 1
ATOM 1345 C C . HIS A 1 178 ? -13.602 11.660 -19.628 1.00 70.12 178 HIS A C 1
ATOM 1347 O O . HIS A 1 178 ? -14.227 10.761 -19.062 1.00 70.12 178 HIS A O 1
ATOM 1353 N N . SER A 1 179 ? -13.587 11.798 -20.957 1.00 75.06 179 SER A N 1
ATOM 1354 C CA . SER A 1 179 ? -14.324 10.898 -21.858 1.00 75.06 179 SER A CA 1
ATOM 1355 C C . SER A 1 179 ? -13.816 9.450 -21.803 1.00 75.06 179 SER A C 1
ATOM 1357 O O . SER A 1 179 ? -14.606 8.521 -21.965 1.00 75.06 179 SER A O 1
ATOM 1359 N N . LEU A 1 180 ? -12.524 9.242 -21.513 1.00 76.69 180 LEU A N 1
ATOM 1360 C CA . LEU A 1 180 ? -11.934 7.917 -21.282 1.00 76.69 180 LEU A CA 1
ATOM 1361 C C . LEU A 1 180 ? -12.279 7.343 -19.893 1.00 76.69 180 LEU A C 1
ATOM 1363 O O . LEU A 1 180 ? -12.775 6.222 -19.787 1.00 76.69 180 LEU A O 1
ATOM 1367 N N . LEU A 1 181 ? -12.005 8.081 -18.812 1.00 81.19 181 LEU A N 1
ATOM 1368 C CA . LEU A 1 181 ? -12.050 7.531 -17.449 1.00 81.19 181 LEU A CA 1
ATOM 1369 C C . LEU A 1 181 ? -13.441 7.604 -16.810 1.00 81.19 181 LEU A C 1
ATOM 1371 O O . LEU A 1 181 ? -13.786 6.736 -16.007 1.00 81.19 181 LEU A O 1
ATOM 1375 N N . GLY A 1 182 ? -14.269 8.583 -17.185 1.00 83.12 182 GLY A N 1
ATOM 1376 C CA . GLY A 1 182 ? -15.630 8.756 -16.669 1.00 83.12 182 GLY A CA 1
ATOM 1377 C C . GLY A 1 182 ? -16.506 7.499 -16.801 1.00 83.12 182 GLY A C 1
ATOM 1378 O O . GLY A 1 182 ? -17.091 7.077 -15.799 1.00 83.12 182 GLY A O 1
ATOM 1379 N N . PRO A 1 183 ? -16.568 6.839 -17.976 1.00 84.25 183 PRO A N 1
ATOM 1380 C CA . PRO A 1 183 ? -17.283 5.573 -18.146 1.00 84.25 183 PRO A CA 1
ATOM 1381 C C . PRO A 1 183 ? -16.746 4.439 -17.260 1.00 84.25 183 PRO A C 1
ATOM 1383 O O . PRO A 1 183 ? -17.539 3.718 -16.654 1.00 84.25 183 PRO A O 1
ATOM 1386 N N . ILE A 1 184 ? -15.419 4.312 -17.128 1.00 83.50 184 ILE A N 1
ATOM 1387 C CA . ILE A 1 184 ? -14.765 3.272 -16.313 1.00 83.50 184 ILE A CA 1
ATOM 1388 C C . ILE A 1 184 ? -15.112 3.463 -14.828 1.00 83.50 184 ILE A C 1
ATOM 1390 O O . ILE A 1 184 ? -15.524 2.520 -14.150 1.00 83.50 184 ILE A O 1
ATOM 1394 N N . ILE A 1 185 ? -15.024 4.702 -14.334 1.00 85.56 185 ILE A N 1
ATOM 1395 C CA . ILE A 1 185 ? -15.393 5.066 -12.960 1.00 85.56 185 ILE A CA 1
ATOM 1396 C C . ILE A 1 185 ? -16.892 4.835 -12.733 1.00 85.56 185 ILE A C 1
ATOM 1398 O O . ILE A 1 185 ? -17.284 4.246 -11.723 1.00 85.56 185 ILE A O 1
ATOM 1402 N N . SER A 1 186 ? -17.746 5.250 -13.672 1.00 86.44 186 SER A N 1
ATOM 1403 C CA . SER A 1 186 ? -19.203 5.094 -13.577 1.00 86.44 186 SER A CA 1
ATOM 1404 C C . SER A 1 186 ? -19.645 3.625 -13.538 1.00 86.44 186 SER A C 1
ATOM 1406 O O . SER A 1 186 ? -20.539 3.279 -12.761 1.00 86.44 186 SER A O 1
ATOM 1408 N N . ALA A 1 187 ? -18.981 2.745 -14.298 1.00 89.25 187 ALA A N 1
ATOM 1409 C CA . ALA A 1 187 ? -19.270 1.310 -14.334 1.00 89.25 187 ALA A CA 1
ATOM 1410 C C . ALA A 1 187 ? -19.038 0.605 -12.983 1.00 89.25 187 ALA A C 1
ATOM 1412 O O . ALA A 1 187 ? -19.714 -0.378 -12.684 1.00 89.25 187 ALA A O 1
ATOM 1413 N N . VAL A 1 188 ? -18.132 1.121 -12.144 1.00 88.88 188 VAL A N 1
ATOM 1414 C CA . VAL A 1 188 ? -17.876 0.601 -10.787 1.00 88.88 188 VAL A CA 1
ATOM 1415 C C . VAL A 1 188 ? -18.692 1.352 -9.729 1.00 88.88 188 VAL A C 1
ATOM 1417 O O . VAL A 1 188 ? -19.290 0.736 -8.845 1.00 88.88 188 VAL A O 1
ATOM 1420 N N . THR A 1 189 ? -18.749 2.683 -9.815 1.00 88.19 189 THR A N 1
ATOM 1421 C CA . THR A 1 189 ? -19.381 3.530 -8.790 1.00 88.19 189 THR A CA 1
ATOM 1422 C C . THR A 1 189 ? -20.905 3.484 -8.832 1.00 88.19 189 THR A C 1
ATOM 1424 O O . THR A 1 189 ? -21.522 3.386 -7.772 1.00 88.19 189 THR A O 1
ATOM 1427 N N . SER A 1 190 ? -21.540 3.468 -10.009 1.00 88.69 190 SER A N 1
ATOM 1428 C CA . SER A 1 190 ? -23.008 3.456 -10.108 1.00 88.69 190 SER A CA 1
ATOM 1429 C C . SER A 1 190 ? -23.643 2.173 -9.534 1.00 88.69 190 SER A C 1
ATOM 1431 O O . SER A 1 190 ? -24.586 2.285 -8.745 1.00 88.69 190 SER A O 1
ATOM 1433 N N . PRO A 1 191 ? -23.122 0.954 -9.805 1.00 90.88 191 PRO A N 1
ATOM 1434 C CA . PRO A 1 191 ? -23.613 -0.282 -9.180 1.00 90.88 191 PRO A CA 1
ATOM 1435 C C . PRO A 1 191 ? -23.205 -0.468 -7.710 1.00 90.88 191 PRO A C 1
ATOM 1437 O O . PRO A 1 191 ? -23.656 -1.422 -7.069 1.00 90.88 191 PRO A O 1
ATOM 1440 N N . ALA A 1 192 ? -22.325 0.384 -7.175 1.00 90.06 192 ALA A N 1
ATOM 1441 C CA . ALA A 1 192 ? -22.041 0.459 -5.744 1.00 90.06 192 ALA A CA 1
ATOM 1442 C C . ALA A 1 192 ? -22.985 1.452 -5.046 1.00 90.06 192 ALA A C 1
ATOM 1444 O O . ALA A 1 192 ? -23.580 1.106 -4.030 1.00 90.06 192 ALA A O 1
ATOM 1445 N N . ALA A 1 193 ? -23.204 2.637 -5.624 1.00 88.44 193 ALA A N 1
ATOM 1446 C CA . ALA A 1 193 ? -24.092 3.673 -5.093 1.00 88.44 193 ALA A CA 1
ATOM 1447 C C . ALA A 1 193 ? -25.580 3.271 -5.074 1.00 88.44 193 ALA A C 1
ATOM 1449 O O . ALA A 1 193 ? -26.351 3.810 -4.283 1.00 88.44 193 ALA A O 1
ATOM 1450 N N . SER A 1 194 ? -25.991 2.303 -5.901 1.00 89.19 194 SER A N 1
ATOM 1451 C CA . SER A 1 194 ? -27.338 1.713 -5.865 1.00 89.19 194 SER A CA 1
ATOM 1452 C C . SER A 1 194 ? -27.540 0.653 -4.769 1.00 89.19 194 SER A C 1
ATOM 1454 O O . SER A 1 194 ? -28.664 0.188 -4.570 1.00 89.19 194 SER A O 1
ATOM 1456 N N . LYS A 1 195 ? -26.484 0.260 -4.041 1.00 89.69 195 LYS A N 1
ATOM 1457 C CA . LYS A 1 195 ? -26.545 -0.722 -2.945 1.00 89.69 195 LYS A CA 1
ATOM 1458 C C . LYS A 1 195 ? -26.606 -0.026 -1.587 1.00 89.69 195 LYS A C 1
ATOM 1460 O O . LYS A 1 195 ? -26.031 1.036 -1.375 1.00 89.69 195 LYS A O 1
ATOM 1465 N N . LEU A 1 196 ? -27.261 -0.675 -0.625 1.00 91.81 196 LEU A N 1
ATOM 1466 C CA . LEU A 1 196 ? -27.225 -0.245 0.773 1.00 91.81 196 LEU A CA 1
ATOM 1467 C C . LEU A 1 196 ? -25.811 -0.406 1.352 1.00 91.81 196 LEU A C 1
ATOM 1469 O O . LEU A 1 196 ? -25.161 -1.429 1.128 1.00 91.81 196 LEU A O 1
ATOM 1473 N N . GLU A 1 197 ? -25.389 0.552 2.182 1.00 91.44 197 GLU A N 1
ATOM 1474 C CA . GLU A 1 197 ? -24.158 0.489 2.992 1.00 91.44 197 GLU A CA 1
ATOM 1475 C C . GLU A 1 197 ? -23.999 -0.869 3.688 1.00 91.44 197 GLU A C 1
ATOM 1477 O O . GLU A 1 197 ? -22.951 -1.498 3.595 1.00 91.44 197 GLU A O 1
ATOM 1482 N N . SER A 1 198 ? -25.067 -1.370 4.309 1.00 94.75 198 SER A N 1
ATOM 1483 C CA . SER A 1 198 ? -25.064 -2.626 5.064 1.00 94.75 198 SER A CA 1
ATOM 1484 C C . SER A 1 198 ? -24.910 -3.882 4.197 1.00 94.75 198 SER A C 1
ATOM 1486 O O . SER A 1 198 ? -24.589 -4.952 4.722 1.00 94.75 198 SER A O 1
ATOM 1488 N N . THR A 1 199 ? -25.109 -3.767 2.881 1.00 96.00 199 THR A N 1
ATOM 1489 C CA . THR A 1 199 ? -24.782 -4.803 1.891 1.00 96.00 199 THR A CA 1
ATOM 1490 C C . THR A 1 199 ? -23.317 -4.690 1.475 1.00 96.00 199 THR A C 1
ATOM 1492 O O . THR A 1 199 ? -22.611 -5.696 1.486 1.00 96.00 199 THR A O 1
ATOM 1495 N N . LEU A 1 200 ? -22.840 -3.474 1.178 1.00 94.88 200 LEU A N 1
ATOM 1496 C CA . LEU A 1 200 ? -21.441 -3.209 0.815 1.00 94.88 200 LEU A CA 1
ATOM 1497 C C . LEU A 1 200 ? -20.477 -3.610 1.941 1.00 94.88 200 LEU A C 1
ATOM 1499 O O . LEU A 1 200 ? -19.558 -4.392 1.713 1.00 94.88 200 LEU A O 1
ATOM 1503 N N . ARG A 1 201 ? -20.727 -3.155 3.177 1.00 95.44 201 ARG A N 1
ATOM 1504 C CA . ARG A 1 201 ? -19.907 -3.494 4.348 1.00 95.44 201 ARG A CA 1
ATOM 1505 C C . ARG A 1 201 ? -19.929 -4.989 4.658 1.00 95.44 201 ARG A C 1
ATOM 1507 O O . ARG A 1 201 ? -18.902 -5.524 5.050 1.00 95.44 201 ARG A O 1
ATOM 1514 N N . ARG A 1 202 ? -21.057 -5.685 4.473 1.00 97.81 202 ARG A N 1
ATOM 1515 C CA . ARG A 1 202 ? -21.114 -7.142 4.692 1.00 97.81 202 ARG A CA 1
ATOM 1516 C C . ARG A 1 202 ? -20.277 -7.902 3.663 1.00 97.81 202 ARG A C 1
ATOM 1518 O O . ARG A 1 202 ? -19.587 -8.838 4.042 1.00 97.81 202 ARG A O 1
ATOM 1525 N N . ALA A 1 203 ? -20.319 -7.482 2.397 1.00 97.31 203 ALA A N 1
ATOM 1526 C CA . ALA A 1 203 ? -19.474 -8.051 1.351 1.00 97.31 203 ALA A CA 1
ATOM 1527 C C . ALA A 1 203 ? -17.985 -7.793 1.633 1.00 97.31 203 ALA A C 1
ATOM 1529 O O . ALA A 1 203 ? -17.201 -8.730 1.596 1.00 97.31 203 ALA A O 1
ATOM 1530 N N . HIS A 1 204 ? -17.616 -6.560 2.003 1.00 96.25 204 HIS A N 1
ATOM 1531 C CA . HIS A 1 204 ? -16.247 -6.205 2.394 1.00 96.25 204 HIS A CA 1
ATOM 1532 C C . HIS A 1 204 ? -15.742 -6.997 3.612 1.00 96.25 204 HIS A C 1
ATOM 1534 O O . HIS A 1 204 ? -14.623 -7.493 3.580 1.00 96.25 204 HIS A O 1
ATOM 1540 N N . ILE A 1 205 ? -16.554 -7.147 4.665 1.00 97.38 205 ILE A N 1
ATOM 1541 C CA . ILE A 1 205 ? -16.168 -7.923 5.853 1.00 97.38 205 ILE A CA 1
ATOM 1542 C C . ILE A 1 205 ? -15.932 -9.392 5.482 1.00 97.38 205 ILE A C 1
ATOM 1544 O O . ILE A 1 205 ? -14.904 -9.939 5.857 1.00 97.38 205 ILE A O 1
ATOM 1548 N N . ALA A 1 206 ? -16.827 -10.014 4.705 1.00 98.06 206 ALA A N 1
ATOM 1549 C CA . ALA A 1 206 ? -16.650 -11.401 4.269 1.00 98.06 206 ALA A CA 1
ATOM 1550 C C . ALA A 1 206 ? -15.407 -11.585 3.373 1.00 98.06 206 ALA A C 1
ATOM 1552 O O . ALA A 1 206 ? -14.644 -12.521 3.578 1.00 98.06 206 ALA A O 1
ATOM 1553 N N . ASP A 1 207 ? -15.183 -10.668 2.427 1.00 97.50 207 ASP A N 1
ATOM 1554 C CA . ASP A 1 207 ? -14.008 -10.632 1.544 1.00 97.50 207 ASP A CA 1
ATOM 1555 C C . ASP A 1 207 ? -12.684 -10.471 2.309 1.00 97.50 207 ASP A C 1
ATOM 1557 O O . ASP A 1 207 ? -11.697 -11.137 2.001 1.00 97.50 207 ASP A O 1
ATOM 1561 N N . TYR A 1 208 ? -12.664 -9.605 3.325 1.00 97.06 208 TYR A N 1
ATOM 1562 C CA . TYR A 1 208 ? -11.483 -9.382 4.151 1.00 97.06 208 TYR A CA 1
ATOM 1563 C C . TYR A 1 208 ? -11.225 -10.559 5.104 1.00 97.06 208 TYR A C 1
ATOM 1565 O O . TYR A 1 208 ? -10.082 -10.989 5.244 1.00 97.06 208 TYR A O 1
ATOM 1573 N N . GLN A 1 209 ? -12.269 -11.116 5.728 1.00 96.12 209 GLN A N 1
ATOM 1574 C CA . GLN A 1 209 ? -12.144 -12.272 6.623 1.00 96.12 209 GLN A CA 1
ATOM 1575 C C . GLN A 1 209 ? -11.701 -13.545 5.892 1.00 96.12 209 GLN A C 1
ATOM 1577 O O . GLN A 1 209 ? -10.882 -14.281 6.427 1.00 96.12 209 GLN A O 1
ATOM 1582 N N . ASP A 1 210 ? -12.129 -13.767 4.646 1.00 97.06 210 ASP A N 1
ATOM 1583 C CA . ASP A 1 210 ? -11.647 -14.882 3.810 1.00 97.06 210 ASP A CA 1
ATOM 1584 C C . ASP A 1 210 ? -10.119 -14.851 3.562 1.00 97.06 210 ASP A C 1
ATOM 1586 O O . ASP A 1 210 ? -9.533 -15.860 3.177 1.00 97.06 210 ASP A O 1
ATOM 1590 N N . LEU A 1 211 ? -9.454 -13.718 3.820 1.00 96.94 211 LEU A N 1
ATOM 1591 C CA . LEU A 1 211 ? -7.995 -13.564 3.791 1.00 96.94 211 LEU A CA 1
ATOM 1592 C C . LEU A 1 211 ? -7.377 -13.499 5.199 1.00 96.94 211 LEU A C 1
ATOM 1594 O O . LEU A 1 211 ? -6.363 -14.144 5.471 1.00 96.94 211 LEU A O 1
ATOM 1598 N N . ALA A 1 212 ? -7.978 -12.725 6.104 1.00 95.62 212 ALA A N 1
ATOM 1599 C CA . ALA A 1 212 ? -7.466 -12.517 7.455 1.00 95.62 212 ALA A CA 1
ATOM 1600 C C . ALA A 1 212 ? -7.591 -13.768 8.341 1.00 95.62 212 ALA A C 1
ATOM 1602 O O . ALA A 1 212 ? -6.668 -14.065 9.094 1.00 95.62 212 ALA A O 1
ATOM 1603 N N . ASP A 1 213 ? -8.661 -14.550 8.196 1.00 95.75 213 ASP A N 1
ATOM 1604 C CA . ASP A 1 213 ? -8.924 -15.729 9.030 1.00 95.75 213 ASP A CA 1
ATOM 1605 C C . ASP A 1 213 ? -8.136 -16.979 8.543 1.00 95.75 213 ASP A C 1
ATOM 1607 O O . ASP A 1 213 ? -8.240 -18.049 9.137 1.00 95.75 213 ASP A O 1
ATOM 1611 N N . GLN A 1 214 ? -7.309 -16.858 7.486 1.00 96.94 214 GLN A N 1
ATOM 1612 C CA . GLN A 1 214 ? -6.436 -17.934 6.966 1.00 96.94 214 GLN A CA 1
ATOM 1613 C C . GLN A 1 214 ? -5.263 -18.292 7.900 1.00 96.94 214 GLN A C 1
ATOM 1615 O O . GLN A 1 214 ? -4.661 -19.357 7.763 1.00 96.94 214 GLN A O 1
ATOM 1620 N N . PHE A 1 215 ? -4.902 -17.398 8.822 1.00 96.12 215 PHE A N 1
ATOM 1621 C CA . PHE A 1 215 ? -3.835 -17.594 9.804 1.00 96.12 215 PHE A CA 1
ATOM 1622 C C . PHE A 1 215 ? -4.090 -16.685 11.011 1.00 96.12 215 PHE A C 1
ATOM 1624 O O . PHE A 1 215 ? -4.388 -15.507 10.823 1.00 96.12 215 PHE A O 1
ATOM 1631 N N . THR A 1 216 ? -3.902 -17.209 12.226 1.00 92.81 216 THR A N 1
ATOM 1632 C CA . THR A 1 216 ? -4.115 -16.478 13.487 1.00 92.81 216 THR A CA 1
ATOM 1633 C C . THR A 1 216 ? -2.901 -16.622 14.402 1.00 92.81 216 THR A C 1
ATOM 1635 O O . THR A 1 216 ? -2.529 -17.746 14.742 1.00 92.81 216 THR A O 1
ATOM 1638 N N . LEU A 1 217 ? -2.320 -15.510 14.871 1.00 93.31 217 LEU A N 1
ATOM 1639 C CA . LEU A 1 217 ? -1.268 -15.539 15.897 1.00 93.31 217 LEU A CA 1
ATOM 1640 C C . LEU A 1 217 ? -1.814 -15.261 17.313 1.00 93.31 217 LEU A C 1
ATOM 1642 O O . LEU A 1 217 ? -1.934 -14.113 17.764 1.00 93.31 217 LEU A O 1
ATOM 1646 N N . GLU A 1 218 ? -2.108 -16.328 18.059 1.00 92.44 218 GLU A N 1
ATOM 1647 C CA . GLU A 1 218 ? -2.556 -16.257 19.459 1.00 92.44 218 GLU A CA 1
ATOM 1648 C C . GLU A 1 218 ? -1.380 -16.214 20.452 1.00 92.44 218 GLU A C 1
ATOM 1650 O O . GLU A 1 218 ? -0.961 -17.223 21.014 1.00 92.44 218 GLU A O 1
ATOM 1655 N N . LEU A 1 219 ? -0.861 -15.006 20.690 1.00 93.50 219 LEU A N 1
ATOM 1656 C CA . LEU A 1 219 ? -0.004 -14.688 21.839 1.00 93.50 219 LEU A CA 1
ATOM 1657 C C . LEU A 1 219 ? -0.823 -14.054 22.987 1.00 93.50 219 LEU A C 1
ATOM 1659 O O . LEU A 1 219 ? -1.814 -13.370 22.700 1.00 93.50 219 LEU A O 1
ATOM 1663 N N . PRO A 1 220 ? -0.434 -14.267 24.264 1.00 93.56 220 PRO A N 1
ATOM 1664 C CA . PRO A 1 220 ? -1.148 -13.745 25.430 1.00 93.56 220 PRO A CA 1
ATOM 1665 C C . PRO A 1 220 ? -0.943 -12.236 25.626 1.00 93.56 220 PRO A C 1
ATOM 1667 O O . PRO A 1 220 ? 0.071 -11.681 25.215 1.00 93.56 220 PRO A O 1
ATOM 1670 N N . ASP A 1 221 ? -1.860 -11.597 26.354 1.00 94.12 221 ASP A N 1
ATOM 1671 C CA . ASP A 1 221 ? -1.698 -10.232 26.872 1.00 94.12 221 ASP A CA 1
ATOM 1672 C C . ASP A 1 221 ? -1.541 -10.265 28.410 1.00 94.12 221 ASP A C 1
ATOM 1674 O O . ASP A 1 221 ? -2.532 -10.153 29.136 1.00 94.12 221 ASP A O 1
ATOM 1678 N N . PRO A 1 222 ? -0.321 -10.488 28.941 1.00 93.88 222 PRO A N 1
ATOM 1679 C CA . PRO A 1 222 ? -0.075 -10.541 30.384 1.00 93.88 222 PRO A CA 1
ATOM 1680 C C . PRO A 1 222 ? 0.010 -9.154 31.044 1.00 93.88 222 PRO A C 1
ATOM 1682 O O . PRO A 1 222 ? 0.059 -9.077 32.271 1.00 93.88 222 PRO A O 1
ATOM 1685 N N . ALA A 1 223 ? 0.069 -8.075 30.254 1.00 92.62 223 ALA A N 1
ATOM 1686 C CA . ALA A 1 223 ? 0.268 -6.705 30.729 1.00 92.62 223 ALA A CA 1
ATOM 1687 C C . ALA A 1 223 ? -1.007 -5.841 30.664 1.00 92.62 223 ALA A C 1
ATOM 1689 O O . ALA A 1 223 ? -1.069 -4.797 31.310 1.00 92.62 223 ALA A O 1
ATOM 1690 N N . GLY A 1 224 ? -2.031 -6.274 29.918 1.00 93.88 224 GLY A N 1
ATOM 1691 C CA . GLY A 1 224 ? -3.200 -5.455 29.588 1.00 93.88 224 GLY A CA 1
ATOM 1692 C C . GLY A 1 224 ? -2.923 -4.457 28.458 1.00 93.88 224 GLY A C 1
ATOM 1693 O O . GLY A 1 224 ? -3.606 -3.437 28.360 1.00 93.88 224 GLY A O 1
ATOM 1694 N N . SER A 1 225 ? -1.922 -4.734 27.618 1.00 95.50 225 SER A N 1
ATOM 1695 C CA . SER A 1 225 ? -1.438 -3.875 26.533 1.00 95.50 225 SER A CA 1
ATOM 1696 C C . SER A 1 225 ? -2.488 -3.612 25.451 1.00 95.50 225 SER A C 1
ATOM 1698 O O . SER A 1 225 ? -2.455 -2.566 24.807 1.00 95.50 225 SER A O 1
ATOM 1700 N N . SER A 1 226 ? -3.493 -4.482 25.316 1.00 94.00 226 SER A N 1
ATOM 1701 C CA . SER A 1 226 ? -4.705 -4.222 24.522 1.00 94.00 226 SER A CA 1
ATOM 1702 C C . SER A 1 226 ? -5.493 -2.980 24.971 1.00 94.00 226 SER A C 1
ATOM 1704 O O . SER A 1 226 ? -6.172 -2.352 24.159 1.00 94.00 226 SER A O 1
ATOM 1706 N N . GLY A 1 227 ? -5.377 -2.583 26.243 1.00 93.69 227 GLY A N 1
ATOM 1707 C CA . GLY A 1 227 ? -5.963 -1.363 26.803 1.00 93.69 227 GLY A CA 1
ATOM 1708 C C . GLY A 1 227 ? -5.083 -0.112 26.695 1.00 93.69 227 GLY A C 1
ATOM 1709 O O . GLY A 1 227 ? -5.465 0.928 27.231 1.00 93.69 227 GLY A O 1
ATOM 1710 N N . ILE A 1 228 ? -3.916 -0.188 26.044 1.00 95.19 228 ILE A N 1
ATOM 1711 C CA . ILE A 1 228 ? -2.939 0.908 25.944 1.00 95.19 228 ILE A CA 1
ATOM 1712 C C . ILE A 1 228 ? -2.978 1.525 24.536 1.00 95.19 228 ILE A C 1
ATOM 1714 O O . ILE A 1 228 ? -3.094 0.822 23.535 1.00 95.19 228 ILE A O 1
ATOM 1718 N N . GLU A 1 229 ? -2.887 2.856 24.459 1.00 95.12 229 GLU A N 1
ATOM 1719 C CA . GLU A 1 229 ? -2.835 3.598 23.193 1.00 95.12 229 GLU A CA 1
ATOM 1720 C C . GLU A 1 229 ? -1.571 3.237 22.391 1.00 95.12 229 GLU A C 1
ATOM 1722 O O . GLU A 1 229 ? -0.478 3.120 22.949 1.00 95.12 229 GLU A O 1
ATOM 1727 N N . ALA A 1 230 ? -1.706 3.068 21.072 1.00 94.00 230 ALA A N 1
ATOM 1728 C CA . ALA A 1 230 ? -0.678 2.446 20.233 1.00 94.00 230 ALA A CA 1
ATOM 1729 C C . ALA A 1 230 ? 0.691 3.151 20.292 1.00 94.00 230 ALA A C 1
ATOM 1731 O O . ALA A 1 230 ? 1.731 2.495 20.353 1.00 94.00 230 ALA A O 1
ATOM 1732 N N . SER A 1 231 ? 0.693 4.486 20.325 1.00 94.12 231 SER A N 1
ATOM 1733 C CA . SER A 1 231 ? 1.906 5.305 20.449 1.00 94.12 231 SER A CA 1
ATOM 1734 C C . SER A 1 231 ? 2.622 5.088 21.788 1.00 94.12 231 SER A C 1
ATOM 1736 O O . SER A 1 231 ? 3.849 4.973 21.827 1.00 94.12 231 SER A O 1
ATOM 1738 N N . VAL A 1 232 ? 1.860 4.964 22.878 1.00 95.69 232 VAL A N 1
ATOM 1739 C CA . VAL A 1 232 ? 2.371 4.688 24.226 1.00 95.69 232 VAL A CA 1
ATOM 1740 C C . VAL A 1 232 ? 2.949 3.275 24.288 1.00 95.69 232 VAL A C 1
ATOM 1742 O O . VAL A 1 232 ? 4.089 3.115 24.724 1.00 95.69 232 VAL A O 1
ATOM 1745 N N . LEU A 1 233 ? 2.218 2.278 23.786 1.00 95.19 233 LEU A N 1
ATOM 1746 C CA . LEU A 1 233 ? 2.641 0.876 23.759 1.00 95.19 233 LEU A CA 1
ATOM 1747 C C . LEU A 1 233 ? 3.963 0.692 22.988 1.00 95.19 233 LEU A C 1
ATOM 1749 O O . LEU A 1 233 ? 4.917 0.121 23.514 1.00 95.19 233 LEU A O 1
ATOM 1753 N N . ILE A 1 234 ? 4.066 1.268 21.785 1.00 94.81 234 ILE A N 1
ATOM 1754 C CA . ILE A 1 234 ? 5.299 1.243 20.980 1.00 94.81 234 ILE A CA 1
ATOM 1755 C C . ILE A 1 234 ? 6.451 1.968 21.698 1.00 94.81 234 ILE A C 1
ATOM 1757 O O . ILE A 1 234 ? 7.582 1.486 21.670 1.00 94.81 234 ILE A O 1
ATOM 1761 N N . SER A 1 235 ? 6.189 3.087 22.387 1.00 95.19 235 SER A N 1
ATOM 1762 C CA . SER A 1 235 ? 7.227 3.828 23.129 1.00 95.19 235 SER A CA 1
ATOM 1763 C C . SER A 1 235 ? 7.773 3.094 24.364 1.00 95.19 235 SER A C 1
ATOM 1765 O O . SER A 1 235 ? 8.869 3.409 24.831 1.00 95.19 235 SER A O 1
ATOM 1767 N N . GLN A 1 236 ? 7.018 2.131 24.905 1.00 93.75 236 GLN A N 1
ATOM 1768 C CA . GLN A 1 236 ? 7.386 1.360 26.097 1.00 93.75 236 GLN A CA 1
ATOM 1769 C C . GLN A 1 236 ? 8.093 0.037 25.769 1.00 93.75 236 GLN A C 1
ATOM 1771 O O . GLN A 1 236 ? 8.772 -0.516 26.641 1.00 93.75 236 GLN A O 1
ATOM 1776 N N . TYR A 1 237 ? 7.961 -0.453 24.532 1.00 95.25 237 TYR A N 1
ATOM 1777 C CA . TYR A 1 237 ? 8.525 -1.723 24.083 1.00 95.25 237 TYR A CA 1
ATOM 1778 C C . TYR A 1 237 ? 10.056 -1.777 24.195 1.00 95.25 237 TYR A C 1
ATOM 1780 O O . TYR A 1 237 ? 10.767 -0.809 23.916 1.00 95.25 237 TYR A O 1
ATOM 1788 N N . LYS A 1 238 ? 10.579 -2.946 24.582 1.00 92.31 238 LYS A N 1
ATOM 1789 C CA . LYS A 1 238 ? 12.017 -3.201 24.740 1.00 92.31 238 LYS A CA 1
ATOM 1790 C C . LYS A 1 238 ? 12.385 -4.533 24.106 1.00 92.31 238 LYS A C 1
ATOM 1792 O O . LYS A 1 238 ? 11.973 -5.585 24.582 1.00 92.31 238 LYS A O 1
ATOM 1797 N N . SER A 1 239 ? 13.244 -4.480 23.090 1.00 86.94 239 SER A N 1
ATOM 1798 C CA . SER A 1 239 ? 13.846 -5.664 22.462 1.00 86.94 239 SER A CA 1
ATOM 1799 C C . SER A 1 239 ? 14.819 -6.419 23.381 1.00 86.94 239 SER A C 1
ATOM 1801 O O . SER A 1 239 ? 15.168 -7.561 23.101 1.00 86.94 239 SER A O 1
ATOM 1803 N N . SER A 1 240 ? 15.253 -5.806 24.487 1.00 87.06 240 SER A N 1
ATOM 1804 C CA . SER A 1 240 ? 16.011 -6.451 25.560 1.00 87.06 240 SER A CA 1
ATOM 1805 C C . SER A 1 240 ? 15.093 -6.820 26.732 1.00 87.06 240 SER A C 1
ATOM 1807 O O . SER A 1 240 ? 14.767 -5.987 27.578 1.00 87.06 240 SER A O 1
ATOM 1809 N N . GLY A 1 241 ? 14.689 -8.090 26.800 1.00 87.19 241 GLY A N 1
ATOM 1810 C CA . GLY A 1 241 ? 13.845 -8.618 27.872 1.00 87.19 241 GLY A CA 1
ATOM 1811 C C . GLY A 1 241 ? 12.868 -9.679 27.372 1.00 87.19 241 GLY A C 1
ATOM 1812 O O . GLY A 1 241 ? 13.213 -10.477 26.508 1.00 87.19 241 GLY A O 1
ATOM 1813 N N . LEU A 1 242 ? 11.657 -9.673 27.935 1.00 87.12 242 LEU A N 1
ATOM 1814 C CA . LEU A 1 242 ? 10.558 -10.583 27.580 1.00 87.12 242 LEU A CA 1
ATOM 1815 C C . LEU A 1 242 ? 9.620 -10.028 26.488 1.00 87.12 242 LEU A C 1
ATOM 1817 O O . LEU A 1 242 ? 8.617 -10.669 26.192 1.00 87.12 242 LEU A O 1
ATOM 1821 N N . GLY A 1 243 ? 9.931 -8.856 25.921 1.00 93.31 243 GLY A N 1
ATOM 1822 C CA . GLY A 1 243 ? 9.119 -8.213 24.887 1.00 93.31 243 GLY A CA 1
ATOM 1823 C C . GLY A 1 243 ? 7.742 -7.740 25.373 1.00 93.31 243 GLY A C 1
ATOM 1824 O O . GLY A 1 243 ? 7.568 -7.393 26.543 1.00 93.31 243 GLY A O 1
ATOM 1825 N N . ASP A 1 244 ? 6.782 -7.718 24.451 1.00 95.88 244 ASP A N 1
ATOM 1826 C CA . ASP A 1 244 ? 5.347 -7.540 24.683 1.00 95.88 244 ASP A CA 1
ATOM 1827 C C . ASP A 1 244 ? 4.589 -8.398 23.646 1.00 95.88 244 ASP A C 1
ATOM 1829 O O . ASP A 1 244 ? 4.452 -7.991 22.485 1.00 95.88 244 ASP A O 1
ATOM 1833 N N . PRO A 1 245 ? 4.084 -9.587 24.028 1.00 94.81 245 PRO A N 1
ATOM 1834 C CA . PRO A 1 245 ? 3.487 -10.514 23.067 1.00 94.81 245 PRO A CA 1
ATOM 1835 C C . PRO A 1 245 ? 2.166 -10.015 22.445 1.00 94.81 245 PRO A C 1
ATOM 1837 O O . PRO A 1 245 ? 1.778 -10.475 21.362 1.00 94.81 245 PRO A O 1
ATOM 1840 N N . TYR A 1 246 ? 1.476 -9.047 23.068 1.00 94.62 246 TYR A N 1
ATOM 1841 C CA . TYR A 1 246 ? 0.318 -8.398 22.450 1.00 94.62 246 TYR A CA 1
ATOM 1842 C C . TYR A 1 246 ? 0.765 -7.454 21.330 1.00 94.62 246 TYR A C 1
ATOM 1844 O O . TYR A 1 246 ? 0.233 -7.537 20.220 1.00 94.62 246 TYR A O 1
ATOM 1852 N N . LEU A 1 247 ? 1.769 -6.604 21.573 1.00 95.69 247 LEU A N 1
ATOM 1853 C CA . LEU A 1 247 ? 2.335 -5.733 20.543 1.00 95.69 247 LEU A CA 1
ATOM 1854 C C . LEU A 1 247 ? 2.952 -6.551 19.402 1.00 95.69 247 LEU A C 1
ATOM 1856 O O . LEU A 1 247 ? 2.661 -6.277 18.242 1.00 95.69 247 LEU A O 1
ATOM 1860 N N . GLU A 1 248 ? 3.746 -7.576 19.712 1.00 95.44 248 GLU A N 1
ATOM 1861 C CA . GLU A 1 248 ? 4.391 -8.449 18.722 1.00 95.44 248 GLU A CA 1
ATOM 1862 C C . GLU A 1 248 ? 3.366 -9.120 17.798 1.00 95.44 248 GLU A C 1
ATOM 1864 O O . GLU A 1 248 ? 3.492 -9.051 16.572 1.00 95.44 248 GLU A O 1
ATOM 1869 N N . SER A 1 249 ? 2.300 -9.700 18.364 1.00 95.31 249 SER A N 1
ATOM 1870 C CA . SER A 1 249 ? 1.231 -10.287 17.547 1.00 95.31 249 SER A CA 1
ATOM 1871 C C . SER A 1 249 ? 0.390 -9.239 16.810 1.00 95.31 249 SER A C 1
ATOM 1873 O O . SER A 1 249 ? -0.051 -9.503 15.695 1.00 95.31 249 SER A O 1
ATOM 1875 N N . THR A 1 250 ? 0.218 -8.031 17.352 1.00 95.31 250 THR A N 1
ATOM 1876 C CA . THR A 1 250 ? -0.504 -6.946 16.660 1.00 95.31 250 THR A CA 1
ATOM 1877 C C . THR A 1 250 ? 0.319 -6.353 15.505 1.00 95.31 250 THR A C 1
ATOM 1879 O O . THR A 1 250 ? -0.249 -6.018 14.470 1.00 95.31 250 THR A O 1
ATOM 1882 N N . ILE A 1 251 ? 1.654 -6.294 15.611 1.00 95.56 251 ILE A N 1
ATOM 1883 C CA . ILE A 1 251 ? 2.555 -5.934 14.499 1.00 95.56 251 ILE A CA 1
ATOM 1884 C C . ILE A 1 251 ? 2.532 -7.017 13.408 1.00 95.56 251 ILE A C 1
ATOM 1886 O O . ILE A 1 251 ? 2.500 -6.690 12.222 1.00 95.56 251 ILE A O 1
ATOM 1890 N N . PHE A 1 252 ? 2.496 -8.298 13.786 1.00 96.06 252 PHE A N 1
ATOM 1891 C CA . PHE A 1 252 ? 2.363 -9.404 12.833 1.00 96.06 252 PHE A CA 1
ATOM 1892 C C . PHE A 1 252 ? 1.044 -9.334 12.040 1.00 96.06 252 PHE A C 1
ATOM 1894 O O . PHE A 1 252 ? 1.064 -9.366 10.807 1.00 96.06 252 PHE A O 1
ATOM 1901 N N . GLU A 1 253 ? -0.096 -9.158 12.719 1.00 95.25 253 GLU A N 1
ATOM 1902 C CA . GLU A 1 253 ? -1.389 -8.999 12.038 1.00 95.25 253 GLU A CA 1
ATOM 1903 C C . GLU A 1 253 ? -1.478 -7.668 11.262 1.00 95.25 253 GLU A C 1
ATOM 1905 O O . GLU A 1 253 ? -2.120 -7.622 10.213 1.00 95.25 253 GLU A O 1
ATOM 1910 N N . LEU A 1 254 ? -0.777 -6.601 11.683 1.00 95.44 254 LEU A N 1
ATOM 1911 C CA . LEU A 1 254 ? -0.631 -5.379 10.879 1.00 95.44 254 LEU A CA 1
ATOM 1912 C C . LEU A 1 254 ? 0.119 -5.656 9.566 1.00 95.44 254 LEU A C 1
ATOM 1914 O O . LEU A 1 254 ? -0.300 -5.168 8.521 1.00 95.44 254 LEU A O 1
ATOM 1918 N N . GLY A 1 255 ? 1.184 -6.464 9.581 1.00 96.06 255 GLY A N 1
ATOM 1919 C CA . GLY A 1 255 ? 1.884 -6.877 8.359 1.00 96.06 255 GLY A CA 1
ATOM 1920 C C . GLY A 1 255 ? 0.960 -7.606 7.376 1.00 96.06 255 GLY A C 1
ATOM 1921 O O . GLY A 1 255 ? 0.928 -7.280 6.187 1.00 96.06 255 GLY A O 1
ATOM 1922 N N . ARG A 1 256 ? 0.134 -8.529 7.887 1.00 97.00 256 ARG A N 1
ATOM 1923 C CA . ARG A 1 256 ? -0.907 -9.227 7.111 1.00 97.00 256 ARG A CA 1
ATOM 1924 C C . ARG A 1 256 ? -1.966 -8.258 6.576 1.00 97.00 256 ARG A C 1
ATOM 1926 O O . ARG A 1 256 ? -2.282 -8.303 5.389 1.00 97.00 256 ARG A O 1
ATOM 1933 N N . HIS A 1 257 ? -2.462 -7.348 7.415 1.00 96.31 257 HIS A N 1
ATOM 1934 C CA . HIS A 1 257 ? -3.426 -6.312 7.036 1.00 96.31 257 HIS A CA 1
ATOM 1935 C C . HIS A 1 257 ? -2.903 -5.411 5.911 1.00 96.31 257 HIS A C 1
ATOM 1937 O O . HIS A 1 257 ? -3.590 -5.220 4.909 1.00 96.31 257 HIS A O 1
ATOM 1943 N N . LEU A 1 258 ? -1.673 -4.903 6.038 1.00 96.44 258 LEU A N 1
ATOM 1944 C CA . LEU A 1 258 ? -1.041 -4.057 5.027 1.00 96.44 258 LEU A CA 1
ATOM 1945 C C . LEU A 1 258 ? -0.905 -4.798 3.693 1.00 96.44 258 LEU A C 1
ATOM 1947 O O . LEU A 1 258 ? -1.239 -4.223 2.660 1.00 96.44 258 LEU A O 1
ATOM 1951 N N . PHE A 1 259 ? -0.499 -6.072 3.704 1.00 97.25 259 PHE A N 1
ATOM 1952 C CA . PHE A 1 259 ? -0.401 -6.874 2.482 1.00 97.25 259 PHE A CA 1
ATOM 1953 C C . PHE A 1 259 ? -1.772 -7.109 1.822 1.00 97.25 259 PHE A C 1
ATOM 1955 O O . PHE A 1 259 ? -1.916 -6.889 0.621 1.00 97.25 259 PHE A O 1
ATOM 1962 N N . ILE A 1 260 ? -2.805 -7.459 2.603 1.00 96.94 260 ILE A N 1
ATOM 1963 C CA . ILE A 1 260 ? -4.195 -7.583 2.118 1.00 96.94 260 ILE A CA 1
ATOM 1964 C C . ILE A 1 260 ? -4.703 -6.254 1.536 1.00 96.94 260 ILE A C 1
ATOM 1966 O O . ILE A 1 260 ? -5.401 -6.239 0.522 1.00 96.94 260 ILE A O 1
ATOM 1970 N N . SER A 1 261 ? -4.377 -5.124 2.162 1.00 96.00 261 SER A N 1
ATOM 1971 C CA . SER A 1 261 ? -4.849 -3.810 1.721 1.00 96.00 261 SER A CA 1
ATOM 1972 C C . SER A 1 261 ? -4.046 -3.211 0.559 1.00 96.00 261 SER A C 1
ATOM 1974 O O . SER A 1 261 ? -4.579 -2.330 -0.124 1.00 96.00 261 SER A O 1
ATOM 1976 N N . SER A 1 262 ? -2.824 -3.687 0.282 1.00 94.88 262 SER A N 1
ATOM 1977 C CA . SER A 1 262 ? -1.972 -3.207 -0.820 1.00 94.88 262 SER A CA 1
ATOM 1978 C C . SER A 1 262 ? -1.919 -4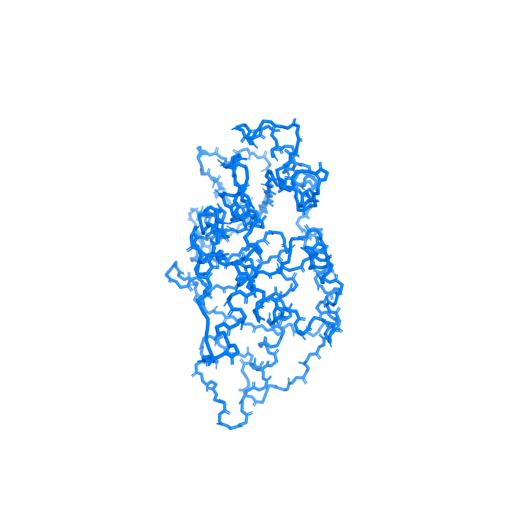.126 -2.047 1.00 94.88 262 SER A C 1
ATOM 1980 O O . SER A 1 262 ? -1.756 -3.621 -3.160 1.00 94.88 262 SER A O 1
ATOM 1982 N N . SER A 1 263 ? -2.094 -5.440 -1.888 1.00 93.94 263 SER A N 1
ATOM 1983 C CA . SER A 1 263 ? -2.007 -6.427 -2.970 1.00 93.94 263 SER A CA 1
ATOM 1984 C C . SER A 1 263 ? -3.301 -7.236 -3.069 1.00 93.94 263 SER A C 1
ATOM 1986 O O . SER A 1 263 ? -3.674 -7.949 -2.140 1.00 93.94 263 SER A O 1
ATOM 1988 N N . ARG A 1 264 ? -4.025 -7.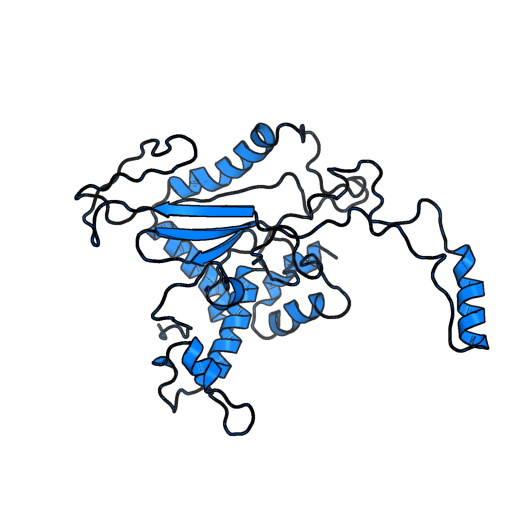105 -4.188 1.00 92.62 264 ARG A N 1
ATOM 1989 C CA . ARG A 1 264 ? -5.291 -7.810 -4.454 1.00 92.62 264 ARG A CA 1
ATOM 1990 C C . ARG A 1 264 ? -5.401 -8.188 -5.928 1.00 92.62 264 ARG A C 1
ATOM 1992 O O . ARG A 1 264 ? -4.736 -7.618 -6.789 1.00 92.62 264 ARG A O 1
ATOM 1999 N N . ASP A 1 265 ? -6.298 -9.117 -6.228 1.00 83.62 265 ASP A N 1
ATOM 2000 C CA . ASP A 1 265 ? -6.668 -9.491 -7.589 1.00 83.62 265 ASP A CA 1
ATOM 2001 C C . ASP A 1 265 ? -6.988 -8.233 -8.421 1.00 83.62 265 ASP A C 1
ATOM 2003 O O . ASP A 1 265 ? -7.813 -7.399 -8.035 1.00 83.62 265 ASP A O 1
ATOM 2007 N N . ASN A 1 266 ? -6.366 -8.113 -9.595 1.00 78.62 266 ASN A N 1
ATOM 2008 C CA . ASN A 1 266 ? -6.440 -6.949 -10.489 1.00 78.62 266 ASN A CA 1
ATOM 2009 C C . ASN A 1 266 ? -5.759 -5.656 -9.978 1.00 78.62 266 ASN A C 1
ATOM 2011 O O . ASN A 1 266 ? -6.024 -4.594 -10.547 1.00 78.62 266 ASN A O 1
ATOM 2015 N N . SER A 1 267 ? -4.905 -5.685 -8.948 1.00 85.12 267 SER A N 1
ATOM 2016 C CA . SER A 1 267 ? -3.948 -4.596 -8.686 1.00 85.12 267 SER A CA 1
ATOM 2017 C C . SER A 1 267 ? -2.600 -4.829 -9.383 1.00 85.12 267 SER A C 1
ATOM 2019 O O . SER A 1 267 ? -2.325 -5.912 -9.905 1.00 85.12 267 SER A O 1
ATOM 2021 N N . LEU A 1 268 ? -1.731 -3.816 -9.341 1.00 86.50 268 LEU A N 1
ATOM 2022 C CA . LEU A 1 268 ? -0.282 -4.005 -9.471 1.00 86.50 268 LEU A CA 1
ATOM 2023 C C . LEU A 1 268 ? 0.285 -4.696 -8.213 1.00 86.50 268 LEU A C 1
ATOM 2025 O O . LEU A 1 268 ? -0.445 -4.853 -7.226 1.00 86.50 268 LEU A O 1
ATOM 2029 N N . PRO A 1 269 ? 1.578 -5.056 -8.179 1.00 90.25 269 PRO A N 1
ATOM 2030 C CA . PRO A 1 269 ? 2.234 -5.504 -6.953 1.00 90.25 269 PRO A CA 1
ATOM 2031 C C . PRO A 1 269 ? 2.228 -4.434 -5.853 1.00 90.25 269 PRO A C 1
ATOM 2033 O O . PRO A 1 269 ? 1.906 -3.268 -6.091 1.00 90.25 269 PRO A O 1
ATOM 2036 N N . THR A 1 270 ? 2.613 -4.808 -4.637 1.00 93.31 270 THR A N 1
ATOM 2037 C CA . THR A 1 270 ? 2.813 -3.874 -3.515 1.00 93.31 270 THR A CA 1
ATOM 2038 C C . THR A 1 270 ? 4.199 -3.213 -3.621 1.00 93.31 270 THR A C 1
ATOM 2040 O O . THR A 1 270 ? 5.203 -3.909 -3.771 1.00 93.31 270 THR A O 1
ATOM 2043 N N . ASN A 1 271 ? 4.269 -1.875 -3.598 1.00 93.50 271 ASN A N 1
ATOM 2044 C CA . ASN A 1 271 ? 5.514 -1.114 -3.827 1.00 93.50 271 ASN A CA 1
ATOM 2045 C C . ASN A 1 271 ? 6.259 -0.785 -2.514 1.00 93.50 271 ASN A C 1
ATOM 2047 O O . ASN A 1 271 ? 5.857 -1.244 -1.444 1.00 93.50 271 ASN A O 1
ATOM 2051 N N . LEU A 1 272 ? 7.328 0.021 -2.572 1.00 95.12 272 LEU A N 1
ATOM 2052 C CA . LEU A 1 272 ? 8.088 0.479 -1.391 1.00 95.12 272 LEU A CA 1
ATOM 2053 C C . LEU A 1 272 ? 7.244 1.127 -0.269 1.00 95.12 272 LEU A C 1
ATOM 2055 O O . LEU A 1 272 ? 7.686 1.152 0.875 1.00 95.12 272 LEU A O 1
ATOM 2059 N N . ALA A 1 273 ? 6.055 1.652 -0.579 1.00 93.38 273 ALA A N 1
ATOM 2060 C CA . ALA A 1 273 ? 5.121 2.247 0.381 1.00 93.38 273 ALA A CA 1
ATOM 2061 C C . ALA A 1 273 ? 3.775 1.488 0.448 1.00 93.38 273 ALA A C 1
ATOM 2063 O O . ALA A 1 273 ? 2.772 2.011 0.939 1.00 93.38 273 ALA A O 1
ATOM 2064 N N . GLY A 1 274 ? 3.726 0.266 -0.094 1.00 92.38 274 GLY A N 1
ATOM 2065 C CA . GLY A 1 274 ? 2.516 -0.525 -0.314 1.00 92.38 274 GLY A CA 1
ATOM 2066 C C . GLY A 1 274 ? 1.546 0.132 -1.299 1.00 92.38 274 GLY A C 1
ATOM 2067 O O . GLY A 1 274 ? 1.522 -0.190 -2.494 1.00 92.38 274 GLY A O 1
ATOM 2068 N N . ARG A 1 275 ? 0.733 1.049 -0.764 1.00 89.25 275 ARG A N 1
ATOM 2069 C CA . ARG A 1 275 ? -0.152 1.972 -1.494 1.00 89.25 275 ARG A CA 1
ATOM 2070 C C . ARG A 1 275 ? -0.165 3.392 -0.935 1.00 89.25 275 ARG A C 1
ATOM 2072 O O . ARG A 1 275 ? -0.864 4.231 -1.487 1.00 89.25 275 ARG A O 1
ATOM 2079 N N . TRP A 1 276 ? 0.543 3.701 0.146 1.00 92.38 276 TRP A N 1
ATOM 2080 C CA . TRP A 1 276 ? 0.274 4.905 0.933 1.00 92.38 276 TRP A CA 1
ATOM 2081 C C . TRP A 1 276 ? 1.417 5.914 0.805 1.00 92.38 276 TRP A C 1
ATOM 2083 O O . TRP A 1 276 ? 2.487 5.742 1.373 1.00 92.38 276 TRP A O 1
ATOM 2093 N N . SER A 1 277 ? 1.182 6.976 0.032 1.00 88.25 277 SER A N 1
ATOM 2094 C CA . SER A 1 277 ? 2.088 8.116 -0.132 1.00 88.25 277 SER A CA 1
ATOM 2095 C C . SER A 1 277 ? 1.346 9.414 0.165 1.00 88.25 277 SER A C 1
ATOM 2097 O O . SER A 1 277 ? 0.251 9.646 -0.345 1.00 88.25 277 SER A O 1
ATOM 2099 N N . GLU A 1 278 ? 1.976 10.278 0.955 1.00 85.19 278 GLU A N 1
ATOM 2100 C CA . GLU A 1 278 ? 1.532 11.648 1.238 1.00 85.19 278 GLU A CA 1
ATOM 2101 C C . GLU A 1 278 ? 2.081 12.678 0.219 1.00 85.19 278 GLU A C 1
ATOM 2103 O O . GLU A 1 278 ? 1.758 13.862 0.299 1.00 85.19 278 GLU A O 1
ATOM 2108 N N . THR A 1 279 ? 2.899 12.250 -0.759 1.00 83.38 279 THR A N 1
ATOM 2109 C CA . THR A 1 279 ? 3.652 13.148 -1.664 1.00 83.38 279 THR A CA 1
ATOM 2110 C C . THR A 1 279 ? 3.514 12.813 -3.157 1.00 83.38 279 THR A C 1
ATOM 2112 O O . THR A 1 279 ? 3.109 11.716 -3.544 1.00 83.38 279 THR A O 1
ATOM 2115 N N . ILE A 1 280 ? 3.880 13.782 -4.007 1.00 81.00 280 ILE A N 1
ATOM 2116 C CA . ILE A 1 280 ? 3.928 13.689 -5.485 1.00 81.00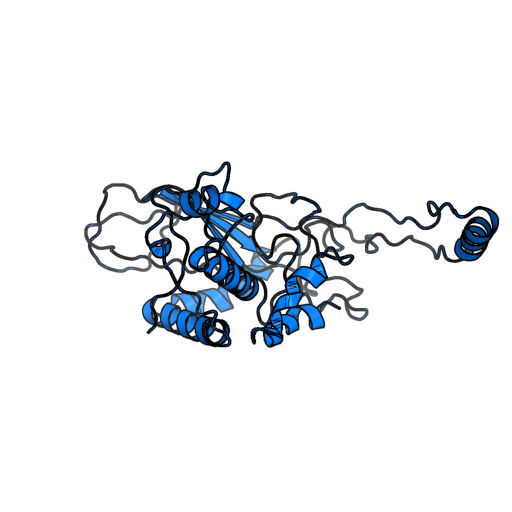 280 ILE A CA 1
ATOM 2117 C C . ILE A 1 280 ? 5.310 13.202 -5.985 1.00 81.00 280 ILE A C 1
ATOM 2119 O O . ILE A 1 280 ? 5.446 12.728 -7.114 1.00 81.00 280 ILE A O 1
ATOM 2123 N N . GLY A 1 281 ? 6.338 13.296 -5.138 1.00 82.38 281 GLY A N 1
ATOM 2124 C CA . GLY A 1 281 ? 7.663 12.715 -5.345 1.00 82.38 281 GLY A CA 1
ATOM 2125 C C . GLY A 1 281 ? 8.051 11.949 -4.090 1.00 82.38 281 GLY A C 1
ATOM 2126 O O . GLY A 1 281 ? 8.530 12.551 -3.131 1.00 82.38 281 GLY A O 1
ATOM 2127 N N . ALA A 1 282 ? 7.783 10.645 -4.083 1.00 87.44 282 ALA A N 1
ATOM 2128 C CA . ALA A 1 282 ? 8.032 9.791 -2.930 1.00 87.44 282 ALA A CA 1
ATOM 2129 C C . ALA A 1 282 ? 9.529 9.461 -2.793 1.00 87.44 282 ALA A C 1
ATOM 2131 O O . ALA A 1 282 ? 10.288 9.515 -3.764 1.00 87.44 282 ALA A O 1
ATOM 2132 N N . ALA A 1 283 ? 9.964 9.094 -1.584 1.00 90.38 283 ALA A N 1
ATOM 2133 C CA . ALA A 1 283 ? 11.331 8.627 -1.363 1.00 90.38 283 ALA A CA 1
ATOM 2134 C C . ALA A 1 283 ? 11.597 7.371 -2.214 1.00 90.38 283 ALA A C 1
ATOM 2136 O O . ALA A 1 283 ? 10.772 6.457 -2.239 1.00 90.38 283 ALA A O 1
ATOM 2137 N N . TRP A 1 284 ? 12.711 7.362 -2.958 1.00 92.81 284 TRP A N 1
ATOM 2138 C CA . TRP A 1 284 ? 13.021 6.346 -3.982 1.00 92.81 284 TRP A CA 1
ATOM 2139 C C . TRP A 1 284 ? 11.854 6.102 -4.960 1.00 92.81 284 TRP A C 1
ATOM 2141 O O . TRP A 1 284 ? 11.542 4.970 -5.319 1.00 92.81 284 TRP A O 1
ATOM 2151 N N . SER A 1 285 ? 11.142 7.177 -5.325 1.00 89.69 285 SER A N 1
ATOM 2152 C CA . SER A 1 285 ? 9.930 7.163 -6.159 1.00 89.69 285 SER A CA 1
ATOM 2153 C C . SER A 1 285 ? 8.778 6.280 -5.645 1.00 89.69 285 SER A C 1
ATOM 2155 O O . SER A 1 285 ? 7.783 6.116 -6.351 1.00 89.69 285 SER A O 1
ATOM 2157 N N . ALA A 1 286 ? 8.893 5.723 -4.432 1.00 91.69 286 ALA A N 1
ATOM 2158 C CA . ALA A 1 286 ? 8.160 4.546 -3.964 1.00 91.69 286 ALA A CA 1
ATOM 2159 C C . ALA A 1 286 ? 7.992 3.476 -5.070 1.00 91.69 286 ALA A C 1
ATOM 2161 O O . ALA A 1 286 ? 6.883 3.038 -5.383 1.00 91.69 286 ALA A O 1
ATOM 2162 N N . ASP A 1 287 ? 9.114 3.112 -5.697 1.00 90.00 287 ASP A N 1
ATOM 2163 C CA . ASP A 1 287 ? 9.194 2.181 -6.824 1.00 90.00 287 ASP A CA 1
ATOM 2164 C C . ASP A 1 287 ? 9.073 0.689 -6.423 1.00 90.00 287 ASP A C 1
ATOM 2166 O O . ASP A 1 287 ? 8.681 0.334 -5.303 1.00 90.00 287 ASP A O 1
ATOM 2170 N N . TYR A 1 288 ? 9.378 -0.198 -7.376 1.00 92.38 288 TYR A N 1
ATOM 2171 C CA . TYR A 1 288 ? 9.518 -1.641 -7.167 1.00 92.38 288 TYR A CA 1
ATOM 2172 C C . TYR A 1 288 ? 11.001 -2.011 -7.027 1.00 92.38 288 TYR A C 1
ATOM 2174 O O . TYR A 1 288 ? 11.599 -2.580 -7.940 1.00 92.38 288 TYR A O 1
ATOM 2182 N N . HIS A 1 289 ? 11.598 -1.661 -5.885 1.00 94.19 289 HIS A N 1
ATOM 2183 C CA . HIS A 1 289 ? 13.030 -1.830 -5.626 1.00 94.19 289 HIS A CA 1
ATOM 2184 C C . HIS A 1 289 ? 13.444 -3.314 -5.568 1.00 94.19 289 HIS A C 1
ATOM 2186 O O . HIS A 1 289 ? 13.362 -3.986 -4.536 1.00 94.19 289 HIS A O 1
ATOM 2192 N N . SER A 1 290 ? 13.862 -3.843 -6.719 1.00 93.88 290 SER A N 1
ATOM 2193 C CA . SER A 1 290 ? 13.974 -5.278 -7.016 1.00 93.88 290 SER A CA 1
ATOM 2194 C C . SER A 1 290 ? 15.277 -5.948 -6.561 1.00 93.88 290 SER A C 1
ATOM 2196 O O . SER A 1 290 ? 15.533 -7.098 -6.916 1.00 93.88 290 SER A O 1
ATOM 2198 N N . ASN A 1 291 ? 16.098 -5.261 -5.764 1.00 95.56 291 ASN A N 1
ATOM 2199 C CA . ASN A 1 291 ? 17.333 -5.801 -5.184 1.00 95.56 291 ASN A CA 1
ATOM 2200 C C . ASN A 1 291 ? 17.144 -6.390 -3.770 1.00 95.56 291 ASN A C 1
ATOM 2202 O O . ASN A 1 291 ? 17.941 -7.238 -3.375 1.00 95.56 291 ASN A O 1
ATOM 2206 N N . ILE A 1 292 ? 16.109 -5.974 -3.025 1.00 97.44 292 ILE A N 1
ATOM 2207 C CA . ILE A 1 292 ? 15.706 -6.596 -1.752 1.00 97.44 292 ILE A CA 1
ATOM 2208 C C . ILE A 1 292 ? 14.267 -6.258 -1.334 1.00 97.44 292 ILE A C 1
ATOM 2210 O O . ILE A 1 292 ? 13.539 -7.137 -0.871 1.00 97.44 292 ILE A O 1
ATOM 2214 N N . ASN A 1 293 ? 13.839 -4.995 -1.462 1.00 97.94 293 ASN A N 1
ATOM 2215 C CA . ASN A 1 293 ? 12.591 -4.526 -0.847 1.00 97.94 293 ASN A CA 1
ATOM 2216 C C . ASN A 1 293 ? 11.353 -5.136 -1.503 1.00 97.94 293 ASN A C 1
ATOM 2218 O O . ASN A 1 293 ? 10.409 -5.514 -0.811 1.00 97.94 293 ASN A O 1
ATOM 2222 N N . PHE A 1 294 ? 11.362 -5.260 -2.832 1.00 95.75 294 PHE A N 1
ATOM 2223 C CA . PHE A 1 294 ? 10.240 -5.834 -3.560 1.00 95.75 294 PHE A CA 1
ATOM 2224 C C . P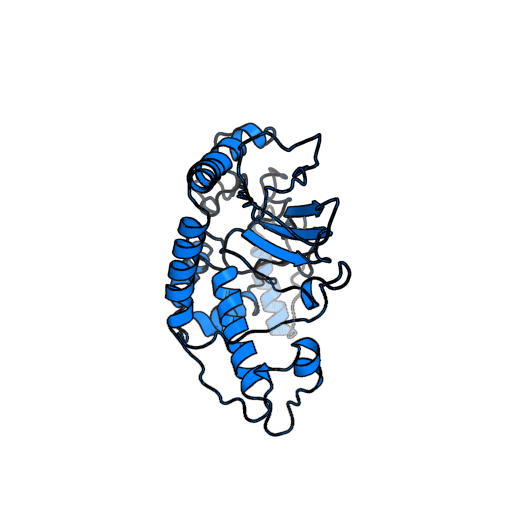HE A 1 294 ? 10.003 -7.295 -3.160 1.00 95.75 294 PHE A C 1
ATOM 2226 O O . PHE A 1 294 ? 8.871 -7.688 -2.912 1.00 95.75 294 PHE A O 1
ATOM 2233 N N . GLN A 1 295 ? 11.072 -8.077 -2.994 1.00 96.75 295 GLN A N 1
ATOM 2234 C CA . GLN A 1 295 ? 10.994 -9.443 -2.484 1.00 96.75 295 GLN A CA 1
ATOM 2235 C C . GLN A 1 295 ? 10.534 -9.473 -1.018 1.00 96.75 295 GLN A C 1
ATOM 2237 O O . GLN A 1 295 ? 9.686 -10.291 -0.664 1.00 96.75 295 GLN A O 1
ATOM 2242 N N . MET A 1 296 ? 11.048 -8.565 -0.180 1.00 98.06 296 MET A N 1
ATOM 2243 C CA . MET A 1 296 ? 10.701 -8.471 1.244 1.00 98.06 296 MET A CA 1
ATOM 2244 C C . MET A 1 296 ? 9.199 -8.268 1.477 1.00 98.06 296 MET A C 1
ATOM 2246 O O . MET A 1 296 ? 8.639 -8.897 2.374 1.00 98.06 296 MET A O 1
ATOM 2250 N N . ASN A 1 297 ? 8.531 -7.482 0.625 1.00 97.31 297 ASN A N 1
ATOM 2251 C CA . ASN A 1 297 ? 7.077 -7.291 0.661 1.00 97.31 297 ASN A CA 1
ATOM 2252 C C . ASN A 1 297 ? 6.269 -8.602 0.544 1.00 97.31 297 ASN A C 1
ATOM 2254 O O . ASN A 1 297 ? 5.102 -8.628 0.931 1.00 97.31 297 ASN A O 1
ATOM 2258 N N . HIS A 1 298 ? 6.861 -9.672 0.007 1.00 96.44 298 HIS A N 1
ATOM 2259 C CA . HIS A 1 298 ? 6.198 -10.949 -0.266 1.00 96.44 298 HIS A CA 1
ATOM 2260 C C . HIS A 1 298 ? 6.595 -12.089 0.688 1.00 96.44 298 HIS A C 1
ATOM 2262 O O . HIS A 1 298 ? 5.911 -13.111 0.730 1.00 96.44 298 HIS A O 1
ATOM 2268 N N . TRP A 1 299 ? 7.649 -11.929 1.500 1.00 96.19 299 TRP A N 1
ATOM 2269 C CA . TRP A 1 299 ? 8.259 -13.019 2.285 1.00 96.19 299 TRP A CA 1
ATOM 2270 C C . TRP A 1 299 ? 7.349 -13.737 3.293 1.00 96.19 299 TRP A C 1
ATOM 2272 O O . TRP A 1 299 ? 7.705 -14.838 3.704 1.00 96.19 299 TRP A O 1
ATOM 2282 N N . GLY A 1 300 ? 6.233 -13.133 3.714 1.00 95.44 300 GLY A N 1
ATOM 2283 C CA . GLY A 1 300 ? 5.261 -13.736 4.638 1.00 95.44 300 GLY A CA 1
ATOM 2284 C C . GLY A 1 300 ? 3.932 -14.159 3.998 1.00 95.44 300 GLY A C 1
ATOM 2285 O O . GLY A 1 300 ? 3.019 -14.570 4.718 1.00 95.44 300 GLY A O 1
ATOM 2286 N N . ALA A 1 301 ? 3.779 -14.012 2.677 1.00 95.81 301 ALA A N 1
ATOM 2287 C CA . ALA A 1 301 ? 2.493 -14.194 2.007 1.00 95.81 301 ALA A CA 1
ATOM 2288 C C . ALA A 1 301 ? 2.039 -15.663 2.008 1.00 95.81 301 ALA A C 1
ATOM 2290 O O . ALA A 1 301 ? 0.956 -15.973 2.505 1.00 95.81 301 ALA A O 1
ATOM 2291 N N . ASP A 1 302 ? 2.863 -16.581 1.500 1.00 96.38 302 ASP A N 1
ATOM 2292 C CA . ASP A 1 302 ? 2.488 -17.996 1.359 1.00 96.38 302 ASP A CA 1
ATOM 2293 C C . ASP A 1 302 ? 2.356 -18.696 2.718 1.00 96.38 302 ASP A C 1
ATOM 2295 O O . ASP A 1 302 ? 1.396 -19.426 2.963 1.00 96.38 302 ASP A O 1
ATOM 2299 N N . GLN A 1 303 ? 3.280 -18.412 3.637 1.00 96.81 303 GLN A N 1
ATOM 2300 C CA . GLN A 1 303 ? 3.362 -19.017 4.971 1.00 96.81 303 GLN A CA 1
ATOM 2301 C C . GLN A 1 303 ? 2.191 -18.622 5.882 1.00 96.81 303 GLN A C 1
ATOM 2303 O O . GLN A 1 303 ? 1.966 -19.274 6.899 1.00 96.81 303 GLN A O 1
ATOM 2308 N N . THR A 1 304 ? 1.448 -17.566 5.528 1.00 97.31 304 THR A N 1
ATOM 2309 C CA . THR A 1 304 ? 0.277 -17.085 6.278 1.00 97.31 304 THR A CA 1
ATOM 2310 C C . THR A 1 304 ? -1.023 -17.134 5.455 1.00 97.31 304 THR A C 1
ATOM 2312 O O . THR A 1 304 ? -2.004 -16.464 5.780 1.00 97.31 304 THR A O 1
ATOM 2315 N N . GLY A 1 305 ? -1.051 -17.937 4.382 1.00 97.12 305 GLY A N 1
ATOM 2316 C CA . GLY A 1 305 ? -2.257 -18.209 3.583 1.00 97.12 305 GLY A CA 1
ATOM 2317 C C . GLY A 1 305 ? -2.670 -17.100 2.604 1.00 97.12 305 GLY A C 1
ATOM 2318 O O . GLY A 1 305 ? -3.699 -17.212 1.942 1.00 97.12 305 GLY A O 1
ATOM 2319 N N . LEU A 1 306 ? -1.864 -16.046 2.459 1.00 97.44 306 LEU A N 1
ATOM 2320 C CA . LEU A 1 306 ? -2.117 -14.905 1.568 1.00 97.44 306 LEU A CA 1
ATOM 2321 C C . LEU A 1 306 ? -1.523 -15.085 0.160 1.00 97.44 306 LEU A C 1
ATOM 2323 O O . LEU A 1 306 ? -1.631 -14.183 -0.670 1.00 97.44 306 LEU A O 1
ATOM 2327 N N . GLY A 1 307 ? -0.934 -16.248 -0.138 1.00 96.12 307 GLY A N 1
ATOM 2328 C CA . GLY A 1 307 ? -0.219 -16.532 -1.389 1.00 96.12 307 GLY A CA 1
ATOM 2329 C C . GLY A 1 307 ? -0.988 -16.221 -2.678 1.00 96.12 307 GLY A C 1
ATOM 2330 O O . GLY A 1 307 ? -0.395 -15.757 -3.650 1.00 96.12 307 GLY A O 1
ATOM 2331 N N . ARG A 1 308 ? -2.326 -16.357 -2.684 1.00 95.19 308 ARG A N 1
ATOM 2332 C CA . ARG A 1 308 ? -3.156 -16.008 -3.858 1.00 95.19 308 ARG A CA 1
ATOM 2333 C C . ARG A 1 308 ? -3.032 -14.534 -4.273 1.00 95.19 308 ARG A C 1
ATOM 2335 O O . ARG A 1 308 ? -3.113 -14.225 -5.457 1.00 95.19 308 ARG A O 1
ATOM 2342 N N . LEU A 1 309 ? -2.760 -13.637 -3.321 1.00 95.75 309 LEU A N 1
ATOM 2343 C CA . LEU A 1 309 ? -2.596 -12.200 -3.569 1.00 95.75 309 LEU A CA 1
ATOM 2344 C C . LEU A 1 309 ? -1.288 -11.870 -4.318 1.00 95.75 309 LEU A C 1
ATOM 2346 O O . LEU A 1 309 ? -1.174 -10.808 -4.931 1.00 95.75 309 LEU A O 1
ATOM 2350 N N . GLN A 1 310 ? -0.332 -12.808 -4.374 1.00 94.38 310 GLN A N 1
ATOM 2351 C CA . GLN A 1 310 ? 0.885 -12.673 -5.184 1.00 94.38 310 GLN A CA 1
ATOM 2352 C C . GLN A 1 310 ? 0.626 -12.739 -6.700 1.00 94.38 310 GLN A C 1
ATOM 2354 O O . GLN A 1 310 ? 1.531 -12.445 -7.476 1.00 94.38 310 GLN A O 1
ATOM 2359 N N . ALA A 1 311 ? -0.592 -13.063 -7.155 1.00 91.50 311 ALA A N 1
ATOM 2360 C CA . ALA A 1 311 ? -0.943 -13.056 -8.580 1.00 91.50 311 ALA A CA 1
ATOM 2361 C C . ALA A 1 311 ? -0.645 -11.707 -9.268 1.00 91.50 311 ALA A C 1
ATOM 2363 O O . ALA A 1 311 ? -0.253 -11.677 -10.430 1.00 91.50 311 ALA A O 1
ATOM 2364 N N . SER A 1 312 ? -0.761 -10.591 -8.541 1.00 86.81 312 SER A N 1
ATOM 2365 C CA . SER A 1 312 ? -0.373 -9.262 -9.035 1.00 86.81 312 SER A CA 1
ATOM 2366 C C . SER A 1 312 ? 1.127 -9.147 -9.363 1.00 86.81 312 SER A C 1
ATOM 2368 O O . SER A 1 312 ? 1.484 -8.479 -10.330 1.00 86.81 312 SER A O 1
ATOM 2370 N N . THR A 1 313 ? 1.984 -9.841 -8.608 1.00 90.06 313 THR A N 1
ATOM 2371 C CA . THR A 1 313 ? 3.443 -9.933 -8.793 1.00 90.06 313 THR A CA 1
ATOM 2372 C C . THR A 1 313 ? 3.818 -10.858 -9.938 1.00 90.06 313 THR A C 1
ATOM 2374 O O . THR A 1 313 ? 4.622 -10.473 -10.779 1.00 90.06 313 THR A O 1
ATOM 2377 N N . TRP A 1 314 ? 3.174 -12.019 -10.049 1.00 89.44 314 TRP A N 1
ATOM 2378 C CA . TRP A 1 314 ? 3.398 -12.932 -11.176 1.00 89.44 314 TRP A CA 1
ATOM 2379 C C . TRP A 1 314 ? 2.873 -12.398 -12.519 1.00 89.44 314 TRP A C 1
ATOM 2381 O O . TRP A 1 314 ? 3.342 -12.836 -13.559 1.00 89.44 314 TRP A O 1
ATOM 2391 N N . ASN A 1 315 ? 1.948 -11.430 -12.504 1.00 84.38 315 ASN A N 1
ATOM 2392 C CA . ASN A 1 315 ? 1.487 -10.704 -13.696 1.00 84.38 315 ASN A CA 1
ATOM 2393 C C . ASN A 1 315 ? 2.338 -9.460 -14.039 1.00 84.38 315 ASN A C 1
ATOM 2395 O O . ASN A 1 315 ? 2.030 -8.773 -15.011 1.00 84.38 315 ASN A O 1
ATOM 2399 N N . TYR A 1 316 ? 3.336 -9.114 -13.217 1.00 83.62 316 TYR A N 1
ATOM 2400 C CA . TYR A 1 316 ? 4.212 -7.943 -13.397 1.00 83.62 316 TYR A CA 1
ATOM 2401 C C . TYR A 1 316 ? 5.635 -8.326 -13.851 1.00 83.62 316 TYR A C 1
ATOM 2403 O O . TYR A 1 316 ? 6.367 -7.468 -14.347 1.00 83.62 316 TYR A O 1
ATOM 2411 N N . ILE A 1 317 ? 6.025 -9.589 -13.647 1.00 84.69 317 ILE A N 1
ATOM 2412 C CA . ILE A 1 317 ? 7.339 -10.174 -13.967 1.00 84.69 317 ILE A CA 1
ATOM 2413 C C . ILE A 1 317 ? 7.302 -10.825 -15.354 1.00 84.69 317 ILE A C 1
ATOM 2415 O O . ILE A 1 317 ? 8.263 -10.578 -16.115 1.00 84.69 317 ILE A O 1
#

Radius of gyration: 23.82 Å; chains: 1; bounding box: 76×43×60 Å

pLDDT: mean 81.89, std 16.56, range [28.22, 98.06]

Sequence (317 aa):
MVAGKGFWSSTPATFQHLIKETYPTGNGRLGAMPFGPPGAEKWFLTLTRYGTKLNICHKDYTGGNPTSPLNEYLPGIRDSIFQKGTGNVDQLIGNGDNYGSYQVFANLSVVINGKSMLHRGAHTRPMCSGSSLVIPSDSKTRTFTLVIGDATNYDQLAGNAESSFSFAITGYDTTDTHSLLGPIISAVTSPAASKLESTLRRAHIADYQDLADQFTLELPDPAGSSGIEASVLISQYKSSGLGDPYLESTIFELGRHLFISSSRDNSLPTNLAGRWSETIGAAWSADYHSNINFQMNHWGADQTGLGRLQASTWNYI